Protein AF-A0A7S3NWN7-F1 (afdb_monomer_lite)

Organism: Euplotes crassus (NCBI:txid5936)

Secondary structure (DSSP, 8-state):
--------------S--HHHHHHHHHHHHHHHHHHHHHHHHHHHHTT---HHHHHHHHHHHHHHHHHHHHHHHHHHHHHTT-EEEETTEEEETTEEEEETTSHHHHHHIIIIIHHHIIIIIIIHHHHHHHHHHHTGGGTTSHHHHHHHHHHHTTB-GGGTTHHHHHHHHHHHHHHHHHHGGGT-HHHHHHHHHHHHHHHHHHHHHH--BSSHHHHHHHHHHHHHHHHHHHHHHHHHHT-

Foldseek 3Di:
DDDDPPPPPPDVPPDDDPLLVVLVCLLCVLVVLLVVLVVVLVVVCVVDVPVLLSVLQSLQVSLVVLLVSLLVNLLSLLQLLQWDDDPNFTARPVDRVHGDCDDVSVVCNPPRSVVSCCCRLPVSLVVLVVVCVVCLVVCVPPSNCSNCVVQAVQWDSVQSSVSSVVSNLSSVLSNLCRPCVHVHPLVSLVVNLVSLVVVLVVLVVCVTGPDPVVSVVVNVVSVVVNVVSVVVSVVVVVD

Radius of gyration: 22.6 Å; chains: 1; bounding box: 66×42×73 Å

Sequence (239 aa):
KSSVDMDANSAPDNDMRVEQLNVLVYWFLPWTIAFMVFIPWFIILRKKNQRKKLNARFITTYIFILFLVFPNITQKMVDQFNCQIYDGERRLKVDLQSPCWEGYHWVFSVYIALPGILIYGIGIPAGVLYLMRRDRDRLDTLNVKEKFGFLFNGFKKKYYYWEIAIMYRKALMIFIAVFLNQIGLIVQALVILIVLVVFIQVNNIRRPFADRALNEIENLSLMTSTVTIYCGIFFLSAK

pLDDT: mean 87.92, std 13.4, range [36.22, 97.94]

Structure (mmCIF, N/CA/C/O backbone):
data_AF-A0A7S3NWN7-F1
#
_entry.id   AF-A0A7S3NWN7-F1
#
loop_
_atom_site.group_PDB
_atom_site.id
_atom_site.type_symbol
_atom_site.label_atom_id
_atom_site.label_alt_id
_atom_site.label_comp_id
_atom_site.label_asym_id
_atom_site.label_entity_id
_atom_site.label_seq_id
_atom_site.pdbx_PDB_ins_code
_atom_site.Cartn_x
_atom_site.Cartn_y
_atom_site.Cartn_z
_atom_site.occupancy
_atom_site.B_iso_or_equiv
_atom_site.auth_seq_id
_atom_site.auth_comp_id
_atom_site.auth_asym_id
_atom_site.auth_atom_id
_atom_site.pdbx_PDB_model_num
ATOM 1 N N . LYS A 1 1 ? 42.135 -15.526 -40.900 1.00 39.91 1 LYS A N 1
ATOM 2 C CA . LYS A 1 1 ? 42.434 -15.293 -39.465 1.00 39.91 1 LYS A CA 1
ATOM 3 C C . LYS A 1 1 ? 41.319 -14.378 -38.961 1.00 39.91 1 LYS A C 1
ATOM 5 O O . LYS A 1 1 ? 41.406 -13.197 -39.237 1.00 39.91 1 LYS A O 1
ATOM 10 N N . SER A 1 2 ? 40.131 -14.876 -38.586 1.00 37.78 2 SER A N 1
ATOM 11 C CA . SER A 1 2 ? 39.827 -15.679 -37.374 1.00 37.78 2 SER A CA 1
ATOM 12 C C . SER A 1 2 ? 40.444 -14.994 -36.153 1.00 37.78 2 SER A C 1
ATOM 14 O O . SER A 1 2 ? 41.666 -14.901 -36.140 1.00 37.78 2 SER A O 1
ATOM 16 N N . SER A 1 3 ? 39.710 -14.452 -35.183 1.00 36.66 3 SER A N 1
ATOM 17 C CA . SER A 1 3 ? 38.499 -14.979 -34.543 1.00 36.66 3 SER A CA 1
ATOM 18 C C . SER A 1 3 ? 37.532 -13.868 -34.105 1.00 36.66 3 SER A C 1
ATOM 20 O O . SER A 1 3 ? 37.925 -12.821 -33.599 1.00 36.66 3 SER A O 1
ATOM 22 N N . VAL A 1 4 ? 36.249 -14.135 -34.341 1.00 44.25 4 VAL A N 1
ATOM 23 C CA . VAL A 1 4 ? 35.102 -13.550 -33.651 1.00 44.25 4 VAL A CA 1
ATOM 24 C C . VAL A 1 4 ? 34.951 -14.381 -32.382 1.00 44.25 4 VAL A C 1
ATOM 26 O O . VAL A 1 4 ? 34.523 -15.529 -32.477 1.00 44.25 4 VAL A O 1
ATOM 29 N N . ASP A 1 5 ? 35.323 -13.842 -31.226 1.00 38.22 5 ASP A N 1
ATOM 30 C CA . ASP A 1 5 ? 35.035 -14.494 -29.947 1.00 38.22 5 ASP A CA 1
ATOM 31 C C . ASP A 1 5 ? 33.623 -14.076 -29.517 1.00 38.22 5 ASP A C 1
ATOM 33 O O . ASP A 1 5 ? 33.391 -13.127 -28.769 1.00 38.22 5 ASP A O 1
ATOM 37 N N . MET A 1 6 ? 32.657 -14.776 -30.116 1.00 42.56 6 MET A N 1
ATOM 38 C CA . MET A 1 6 ? 31.310 -14.964 -29.592 1.00 42.56 6 MET A CA 1
ATOM 39 C C . MET A 1 6 ? 31.402 -15.886 -28.372 1.00 42.56 6 MET A C 1
ATOM 41 O O . MET A 1 6 ? 31.061 -17.061 -28.457 1.00 42.56 6 MET A O 1
ATOM 45 N N . ASP A 1 7 ? 31.805 -15.354 -27.223 1.00 36.22 7 ASP A N 1
ATOM 46 C CA . ASP A 1 7 ? 31.534 -16.016 -25.945 1.00 36.22 7 ASP A CA 1
ATOM 47 C C . ASP A 1 7 ? 30.149 -15.588 -25.454 1.00 36.22 7 ASP A C 1
ATOM 49 O O . ASP A 1 7 ? 29.965 -14.910 -24.444 1.00 36.22 7 ASP A O 1
ATOM 53 N N . ALA A 1 8 ? 29.140 -16.029 -26.208 1.00 40.88 8 ALA A N 1
ATOM 54 C CA . ALA A 1 8 ? 27.799 -16.237 -25.695 1.00 40.88 8 ALA A CA 1
ATOM 55 C C . ALA A 1 8 ? 27.834 -17.463 -24.768 1.00 40.88 8 ALA A C 1
ATOM 57 O O . ALA A 1 8 ? 27.345 -18.539 -25.103 1.00 40.88 8 ALA A O 1
ATOM 58 N N . ASN A 1 9 ? 28.424 -17.302 -23.583 1.00 36.53 9 ASN A N 1
ATOM 59 C CA . ASN A 1 9 ? 28.220 -18.227 -22.474 1.00 36.53 9 ASN A CA 1
ATOM 60 C C . ASN A 1 9 ? 26.826 -17.981 -21.888 1.00 36.53 9 ASN A C 1
ATOM 62 O O . ASN A 1 9 ? 26.662 -17.457 -20.789 1.00 36.53 9 ASN A O 1
ATOM 66 N N . SER A 1 10 ? 25.800 -18.389 -22.632 1.00 43.00 10 SER A N 1
ATOM 67 C CA . SER A 1 10 ? 24.482 -18.676 -22.079 1.00 43.00 10 SER A CA 1
ATOM 68 C C . SER A 1 10 ? 24.550 -20.021 -21.351 1.00 43.00 10 SER A C 1
ATOM 70 O O . SER A 1 10 ? 23.979 -21.022 -21.789 1.00 43.00 10 SER A O 1
ATOM 72 N N . ALA A 1 11 ? 25.293 -20.070 -20.245 1.00 41.25 11 ALA A N 1
ATOM 73 C CA . ALA A 1 11 ? 25.008 -21.070 -19.231 1.00 41.25 11 ALA A CA 1
ATOM 74 C C . ALA A 1 11 ? 23.577 -20.794 -18.734 1.00 41.25 11 ALA A C 1
ATOM 76 O O . ALA A 1 11 ? 23.232 -19.624 -18.535 1.00 41.25 11 ALA A O 1
ATOM 77 N N . PRO A 1 12 ? 22.717 -21.809 -18.541 1.00 46.59 12 PRO A N 1
ATOM 78 C CA . PRO A 1 12 ? 21.516 -21.593 -17.760 1.00 46.59 12 PRO A CA 1
ATOM 79 C C . PRO A 1 12 ? 22.014 -21.269 -16.354 1.00 46.59 12 PRO A C 1
ATOM 81 O O . PRO A 1 12 ? 22.495 -22.157 -15.653 1.00 46.59 12 PRO A O 1
ATOM 84 N N . ASP A 1 13 ? 22.005 -19.986 -15.996 1.00 55.81 13 ASP A N 1
ATOM 85 C CA . ASP A 1 13 ? 22.415 -19.521 -14.678 1.00 55.81 13 ASP A CA 1
ATOM 86 C C . ASP A 1 13 ? 21.385 -20.077 -13.690 1.00 55.81 13 ASP A C 1
ATOM 88 O O . ASP A 1 13 ? 20.281 -19.552 -13.525 1.00 55.81 13 ASP A O 1
ATOM 92 N N . ASN A 1 14 ? 21.696 -21.268 -13.179 1.00 55.09 14 ASN A N 1
ATOM 93 C CA . ASN A 1 14 ? 20.806 -22.104 -12.385 1.00 55.09 14 ASN A CA 1
ATOM 94 C C . ASN A 1 14 ? 20.803 -21.676 -10.911 1.00 55.09 14 ASN A C 1
ATOM 96 O O . ASN A 1 14 ? 20.173 -22.327 -10.077 1.00 55.09 14 ASN A O 1
ATOM 100 N N . ASP A 1 15 ? 21.505 -20.585 -10.605 1.00 65.31 15 ASP A N 1
ATOM 101 C CA . ASP A 1 15 ? 21.594 -20.015 -9.279 1.00 65.31 15 ASP A CA 1
ATOM 102 C C . ASP A 1 15 ? 20.415 -19.082 -9.009 1.00 65.31 15 ASP A C 1
ATOM 104 O O . ASP A 1 15 ? 20.085 -18.162 -9.765 1.00 65.31 15 ASP A O 1
ATOM 108 N N . MET A 1 16 ? 19.769 -19.336 -7.872 1.00 71.75 16 MET A N 1
ATOM 109 C CA . MET A 1 16 ? 18.703 -18.492 -7.360 1.00 71.75 16 MET A CA 1
ATOM 110 C C . MET A 1 16 ? 19.271 -17.104 -7.052 1.00 71.75 16 MET A C 1
ATOM 112 O O . MET A 1 16 ? 20.109 -16.938 -6.163 1.00 71.75 16 MET A O 1
ATOM 116 N N . ARG A 1 17 ? 18.794 -16.092 -7.781 1.00 81.12 17 ARG A N 1
ATOM 117 C CA . ARG A 1 17 ? 19.280 -14.714 -7.644 1.00 81.12 17 ARG A CA 1
ATOM 118 C C . ARG A 1 17 ? 18.796 -14.083 -6.340 1.00 81.12 17 ARG A C 1
ATOM 120 O O . ARG A 1 17 ? 17.756 -14.449 -5.788 1.00 81.12 17 ARG A O 1
ATOM 127 N N . VAL A 1 18 ? 19.517 -13.059 -5.881 1.00 86.56 18 VAL A N 1
ATOM 128 C CA . VAL A 1 18 ? 19.191 -12.311 -4.652 1.00 86.56 18 VAL A CA 1
ATOM 129 C C . VAL A 1 18 ? 17.755 -11.780 -4.674 1.00 86.56 18 VAL A C 1
ATOM 131 O O . VAL A 1 18 ? 17.068 -11.822 -3.655 1.00 86.56 18 VAL A O 1
ATOM 134 N N . GLU A 1 19 ? 17.258 -11.339 -5.832 1.00 87.75 19 GLU A N 1
ATOM 135 C CA . GLU A 1 19 ? 15.895 -10.814 -5.924 1.00 87.75 19 GLU A CA 1
ATOM 136 C C . GLU A 1 19 ? 14.823 -11.900 -5.745 1.00 87.75 19 GLU A C 1
ATOM 138 O O . GLU A 1 19 ? 13.816 -11.678 -5.074 1.00 87.75 19 GLU A O 1
ATOM 143 N N . GLN A 1 20 ? 15.065 -13.112 -6.240 1.00 88.06 20 GLN A N 1
ATOM 144 C CA . GLN A 1 20 ? 14.174 -14.256 -6.023 1.00 88.06 20 GLN A CA 1
ATOM 145 C C . GLN A 1 20 ? 14.141 -14.659 -4.543 1.00 88.06 20 GLN A C 1
ATOM 147 O O . GLN A 1 20 ? 13.069 -14.910 -3.984 1.00 88.06 20 GLN A O 1
ATOM 152 N N . LEU A 1 21 ? 15.301 -14.639 -3.878 1.00 90.19 21 LEU A N 1
ATOM 153 C CA . LEU A 1 21 ? 15.391 -14.850 -2.434 1.00 90.19 21 LEU A CA 1
ATOM 154 C C . LEU A 1 21 ? 14.610 -13.776 -1.663 1.00 90.19 21 LEU A C 1
ATOM 156 O O . LEU A 1 21 ? 13.859 -14.111 -0.747 1.00 90.19 21 LEU A O 1
ATOM 160 N N . ASN A 1 22 ? 14.729 -12.503 -2.053 1.00 91.88 22 ASN A N 1
ATOM 161 C CA . ASN A 1 22 ? 13.970 -11.414 -1.440 1.00 91.88 22 ASN A CA 1
ATOM 162 C C . ASN A 1 22 ? 12.463 -11.674 -1.532 1.00 91.88 22 ASN A C 1
ATOM 164 O O . ASN A 1 22 ? 11.772 -11.584 -0.520 1.00 91.88 22 ASN A O 1
ATOM 168 N N . VAL A 1 23 ? 11.943 -12.050 -2.705 1.00 92.88 23 VAL A N 1
ATOM 169 C CA . VAL A 1 23 ? 10.512 -12.359 -2.876 1.00 92.88 23 VAL A CA 1
ATOM 170 C C . VAL A 1 23 ? 10.059 -13.438 -1.890 1.00 92.88 23 VAL A C 1
ATOM 172 O O . VAL A 1 23 ? 9.050 -13.252 -1.210 1.00 92.88 23 VAL A O 1
ATOM 175 N N . LEU A 1 24 ? 10.826 -14.522 -1.734 1.00 94.25 24 LEU A N 1
ATOM 176 C CA . LEU A 1 24 ? 10.517 -15.569 -0.754 1.00 94.25 24 LEU A CA 1
ATOM 177 C C . LEU A 1 24 ? 10.542 -15.034 0.681 1.00 94.25 24 LEU A C 1
ATOM 179 O O . LEU A 1 24 ? 9.613 -15.289 1.448 1.00 94.25 24 LEU A O 1
ATOM 183 N N . VAL A 1 25 ? 11.558 -14.247 1.043 1.00 94.31 25 VAL A N 1
ATOM 184 C CA . VAL A 1 25 ? 11.665 -13.633 2.375 1.00 94.31 25 VAL A CA 1
ATOM 185 C C . VAL A 1 25 ? 10.436 -12.775 2.679 1.00 94.31 25 VAL A C 1
ATOM 187 O O . VAL A 1 25 ? 9.834 -12.940 3.739 1.00 94.31 25 VAL A O 1
ATOM 190 N N . TYR A 1 26 ? 10.012 -11.909 1.754 1.00 94.81 26 TYR A N 1
ATOM 191 C CA . TYR A 1 26 ? 8.816 -11.075 1.925 1.00 94.81 26 TYR A CA 1
ATOM 192 C C . TYR A 1 26 ? 7.521 -11.894 1.970 1.00 94.81 26 TYR A C 1
ATOM 194 O O . TYR A 1 26 ? 6.597 -11.525 2.694 1.00 94.81 26 TYR A O 1
ATOM 202 N N . TRP A 1 27 ? 7.452 -13.015 1.251 1.00 94.50 27 TRP A N 1
ATOM 203 C CA . TRP A 1 27 ? 6.307 -13.924 1.289 1.00 94.50 27 TRP A CA 1
ATOM 204 C C . TRP A 1 27 ? 6.168 -14.604 2.660 1.00 94.50 27 TRP A C 1
ATOM 206 O O . TRP A 1 27 ? 5.083 -14.657 3.238 1.00 94.50 27 TRP A O 1
ATOM 216 N N . PHE A 1 28 ? 7.279 -15.056 3.247 1.00 94.62 28 PHE A N 1
ATOM 217 C CA . PHE A 1 28 ? 7.276 -15.663 4.581 1.00 94.62 28 PHE A CA 1
ATOM 218 C C . PHE A 1 28 ? 7.281 -14.643 5.729 1.00 94.62 28 PHE A C 1
ATOM 220 O O . PHE A 1 28 ? 7.000 -15.012 6.870 1.00 94.62 28 PHE A O 1
ATOM 227 N N . LEU A 1 29 ? 7.533 -13.362 5.454 1.00 93.56 29 LEU A N 1
ATOM 228 C CA . LEU A 1 29 ? 7.654 -12.308 6.463 1.00 93.56 29 LEU A CA 1
ATOM 229 C C . LEU A 1 29 ? 6.447 -12.216 7.425 1.00 93.56 29 LEU A C 1
ATOM 231 O O . LEU A 1 29 ? 6.656 -12.133 8.635 1.00 93.56 29 LEU A O 1
ATOM 235 N N . PRO A 1 30 ? 5.179 -12.305 6.983 1.00 91.81 30 PRO A N 1
ATOM 236 C CA . PRO A 1 30 ? 4.037 -12.328 7.902 1.00 91.81 30 PRO A CA 1
ATOM 237 C C . PRO A 1 30 ? 4.033 -13.523 8.856 1.00 91.81 30 PRO A C 1
ATOM 239 O O . PRO A 1 30 ? 3.538 -13.408 9.978 1.00 91.81 30 PRO A O 1
ATOM 242 N N . TRP A 1 31 ? 4.573 -14.663 8.428 1.00 91.31 31 TRP A N 1
ATOM 243 C CA . TRP A 1 31 ? 4.658 -15.881 9.230 1.00 91.31 31 TRP A CA 1
ATOM 244 C C . TRP A 1 31 ? 5.796 -15.799 10.243 1.00 91.31 31 TRP A C 1
ATOM 246 O O . TRP A 1 31 ? 5.606 -16.149 11.409 1.00 91.31 31 TRP A O 1
ATOM 256 N N . THR A 1 32 ? 6.952 -15.270 9.837 1.00 91.19 32 THR A N 1
ATOM 257 C CA . THR A 1 32 ? 8.073 -15.039 10.757 1.00 91.19 32 THR A CA 1
ATOM 258 C C . THR A 1 32 ? 7.697 -14.008 11.820 1.00 91.19 32 THR A C 1
ATOM 260 O O . THR A 1 32 ? 7.933 -14.239 13.004 1.00 91.19 32 THR A O 1
ATOM 263 N N . ILE A 1 33 ? 7.001 -12.933 11.437 1.00 89.62 33 ILE A N 1
ATOM 264 C CA . ILE A 1 33 ? 6.436 -11.948 12.369 1.00 89.62 33 ILE A CA 1
ATOM 265 C C . ILE A 1 33 ? 5.420 -12.601 13.312 1.00 89.62 33 ILE A C 1
ATOM 267 O O . ILE A 1 33 ? 5.478 -12.368 14.520 1.00 89.62 33 ILE A O 1
ATOM 271 N N . ALA A 1 34 ? 4.509 -13.438 12.799 1.00 87.56 34 ALA A N 1
ATOM 272 C CA . ALA A 1 34 ? 3.542 -14.150 13.638 1.00 87.56 34 ALA A CA 1
ATOM 273 C C . ALA A 1 34 ? 4.250 -14.982 14.715 1.00 87.56 34 ALA A C 1
ATOM 275 O O . ALA A 1 34 ? 3.876 -14.924 15.886 1.00 87.56 34 ALA A O 1
ATOM 276 N N . PHE A 1 35 ? 5.301 -15.708 14.327 1.00 88.56 35 PHE A N 1
ATOM 277 C CA . PHE A 1 35 ? 6.094 -16.533 15.231 1.00 88.56 35 PHE A CA 1
ATOM 278 C C . PHE A 1 35 ? 6.839 -15.694 16.278 1.00 88.56 35 PHE A C 1
ATOM 280 O O . PHE A 1 35 ? 6.741 -15.978 17.474 1.00 88.56 35 PHE A O 1
ATOM 287 N N . MET A 1 36 ? 7.506 -14.613 15.858 1.00 87.69 36 MET A N 1
ATOM 288 C CA . MET A 1 36 ? 8.211 -13.701 16.766 1.00 87.69 36 MET A CA 1
ATOM 289 C C . MET A 1 36 ? 7.274 -13.047 17.783 1.00 87.69 36 MET A C 1
ATOM 291 O O . MET A 1 36 ? 7.640 -12.912 18.946 1.00 87.69 36 MET A O 1
ATOM 295 N N . VAL A 1 37 ? 6.056 -12.671 17.381 1.00 86.38 37 VAL A N 1
ATOM 296 C CA . VAL A 1 37 ? 5.049 -12.109 18.293 1.00 86.38 37 VAL A CA 1
ATOM 297 C C . VAL A 1 37 ? 4.470 -13.198 19.198 1.00 86.38 37 VAL A C 1
ATOM 299 O O . VAL A 1 37 ? 4.200 -12.944 20.370 1.00 86.38 37 VAL A O 1
ATOM 302 N N . PHE A 1 38 ? 4.298 -14.424 18.700 1.00 84.12 38 PHE A N 1
ATOM 303 C CA . PHE A 1 38 ? 3.714 -15.520 19.471 1.00 84.12 38 PHE A CA 1
ATOM 304 C C . PHE A 1 38 ? 4.599 -15.933 20.651 1.00 84.12 38 PHE A C 1
ATOM 306 O O . PHE A 1 38 ? 4.068 -16.197 21.727 1.00 84.12 38 PHE A O 1
ATOM 313 N N . ILE A 1 39 ? 5.929 -15.932 20.494 1.00 84.69 39 ILE A N 1
ATOM 314 C CA . ILE A 1 39 ? 6.876 -16.376 21.531 1.00 84.69 39 ILE A CA 1
ATOM 315 C C . ILE A 1 39 ? 6.736 -15.588 22.855 1.00 84.69 39 ILE A C 1
ATOM 317 O O . ILE A 1 39 ? 6.490 -16.225 23.885 1.00 84.69 39 ILE A O 1
ATOM 321 N N . PRO A 1 40 ? 6.819 -14.240 22.895 1.00 83.19 40 PRO A N 1
ATOM 322 C CA . PRO A 1 40 ? 6.624 -13.471 24.125 1.00 83.19 40 PRO A CA 1
ATOM 323 C C . PRO A 1 40 ? 5.257 -13.712 24.761 1.00 83.19 40 PRO A C 1
ATOM 325 O O . PRO A 1 40 ? 5.159 -13.904 25.975 1.00 83.19 40 PRO A O 1
ATOM 328 N N . TRP A 1 41 ? 4.194 -13.754 23.950 1.00 80.12 41 TRP A N 1
ATOM 329 C CA . TRP A 1 41 ? 2.850 -14.020 24.451 1.00 80.12 41 TRP A CA 1
ATOM 330 C C . TRP A 1 41 ? 2.738 -15.439 25.022 1.00 80.12 41 TRP A C 1
ATOM 332 O O . TRP A 1 41 ? 2.162 -15.600 26.092 1.00 80.12 41 TRP A O 1
ATOM 342 N N . PHE A 1 42 ? 3.349 -16.446 24.396 1.00 78.25 42 PHE A N 1
ATOM 343 C CA . PHE A 1 42 ? 3.400 -17.830 24.875 1.00 78.25 42 PHE A CA 1
ATOM 344 C C . PHE A 1 42 ? 4.171 -17.974 26.199 1.00 78.25 42 PHE A C 1
ATOM 346 O O . PHE A 1 42 ? 3.731 -18.682 27.108 1.00 78.25 42 PHE A O 1
ATOM 353 N N . ILE A 1 43 ? 5.282 -17.251 26.360 1.00 81.56 43 ILE A N 1
ATOM 354 C CA . ILE A 1 43 ? 6.062 -17.229 27.607 1.00 81.56 43 ILE A CA 1
ATOM 355 C C . ILE A 1 43 ? 5.261 -16.565 28.736 1.00 81.56 43 ILE A C 1
ATOM 357 O O . ILE A 1 43 ? 5.163 -17.111 29.837 1.00 81.56 43 ILE A O 1
ATOM 361 N N . ILE A 1 44 ? 4.620 -15.422 28.463 1.00 74.75 44 ILE A N 1
ATOM 362 C CA . ILE A 1 44 ? 3.741 -14.734 29.423 1.00 74.75 44 ILE A CA 1
ATOM 363 C C . ILE A 1 44 ? 2.522 -15.613 29.776 1.00 74.75 44 ILE A C 1
ATOM 365 O O . ILE A 1 44 ? 2.093 -15.648 30.933 1.00 74.75 44 ILE A O 1
ATOM 369 N N . LEU A 1 45 ? 1.990 -16.365 28.805 1.00 63.59 45 LEU A N 1
ATOM 370 C CA . LEU A 1 45 ? 0.838 -17.261 28.960 1.00 63.59 45 LEU A CA 1
ATOM 371 C C . LEU A 1 45 ? 1.070 -18.418 29.915 1.00 63.59 45 LEU A C 1
ATOM 373 O O . LEU A 1 45 ? 0.139 -18.806 30.619 1.00 63.59 45 LEU A O 1
ATOM 377 N N . ARG A 1 46 ? 2.290 -18.965 29.959 1.00 65.88 46 ARG A N 1
ATOM 378 C CA . ARG A 1 46 ? 2.636 -20.014 30.927 1.00 65.88 46 ARG A CA 1
ATOM 379 C C . ARG A 1 46 ? 2.447 -19.538 32.372 1.00 65.88 46 ARG A C 1
ATOM 381 O O . ARG A 1 46 ? 2.255 -20.361 33.258 1.00 65.88 46 ARG A O 1
ATOM 388 N N . LYS A 1 47 ? 2.474 -18.219 32.605 1.00 65.88 47 LYS A N 1
ATOM 389 C CA . LYS A 1 47 ? 2.488 -17.599 33.937 1.00 65.88 47 LYS A CA 1
ATOM 390 C C . LYS A 1 47 ? 1.126 -17.075 34.415 1.00 65.88 47 LYS A C 1
ATOM 392 O O . LYS A 1 47 ? 0.945 -16.886 35.613 1.00 65.88 47 LYS A O 1
ATOM 397 N N . LYS A 1 48 ? 0.161 -16.818 33.521 1.00 63.25 48 LYS A N 1
ATOM 398 C CA . LYS A 1 48 ? -1.177 -16.292 33.868 1.00 63.25 48 LYS A CA 1
ATOM 399 C C . LYS A 1 48 ? -2.257 -16.988 33.037 1.00 63.25 48 LYS A C 1
ATOM 401 O O . LYS A 1 48 ? -2.349 -16.773 31.833 1.00 63.25 48 LYS A O 1
ATOM 406 N N . ASN A 1 49 ? -3.119 -17.765 33.697 1.00 68.31 49 ASN A N 1
ATOM 407 C CA . ASN A 1 49 ? -4.227 -18.546 33.125 1.00 68.31 49 ASN A CA 1
ATOM 408 C C . ASN A 1 49 ? -5.384 -17.670 32.555 1.00 68.31 49 ASN A C 1
ATOM 410 O O . ASN A 1 49 ? -6.530 -17.772 32.979 1.00 68.31 49 ASN A O 1
ATOM 414 N N . GLN A 1 50 ? -5.091 -16.743 31.633 1.00 68.25 50 GLN A N 1
ATOM 415 C CA . GLN A 1 50 ? -6.010 -15.725 31.086 1.00 68.25 50 GLN A CA 1
ATOM 416 C C . GLN A 1 50 ? -6.060 -15.770 29.542 1.00 68.25 50 GLN A C 1
ATOM 418 O O . GLN A 1 50 ? -5.858 -14.767 28.854 1.00 68.25 50 GLN A O 1
ATOM 423 N N . ARG A 1 51 ? -6.346 -16.954 28.980 1.00 68.94 51 ARG A N 1
ATOM 424 C CA . ARG A 1 51 ? -6.301 -17.251 27.528 1.00 68.94 51 ARG A CA 1
ATOM 425 C C . ARG A 1 51 ? -7.099 -16.286 26.636 1.00 68.94 51 ARG A C 1
ATOM 427 O O . ARG A 1 51 ? -6.615 -15.904 25.577 1.00 68.94 51 ARG A O 1
ATOM 434 N N . LYS A 1 52 ? -8.304 -15.864 27.047 1.00 69.44 52 LYS A N 1
ATOM 435 C CA . LYS A 1 52 ? -9.186 -15.018 26.209 1.00 69.44 52 LYS A CA 1
ATOM 436 C C . LYS A 1 52 ? -8.629 -13.605 25.984 1.00 69.44 52 LYS A C 1
ATOM 438 O O . LYS A 1 52 ? -8.545 -13.173 24.838 1.00 69.44 52 LYS A O 1
ATOM 443 N N . LYS A 1 53 ? -8.201 -12.923 27.055 1.00 71.50 53 LYS A N 1
ATOM 444 C CA . LYS A 1 53 ? -7.591 -11.579 26.976 1.00 71.50 53 LYS A CA 1
ATOM 445 C C . LYS A 1 53 ? -6.288 -11.594 26.184 1.00 71.50 53 LYS A C 1
ATOM 447 O O . LYS A 1 53 ? -5.962 -10.632 25.500 1.00 71.50 53 LYS A O 1
ATOM 452 N N . LEU A 1 54 ? -5.545 -12.692 26.265 1.00 72.62 54 LEU A N 1
ATOM 453 C CA . LEU A 1 54 ? -4.303 -12.824 25.527 1.00 72.62 54 LEU A CA 1
ATOM 454 C C . LEU A 1 54 ? -4.518 -13.026 24.028 1.00 72.62 54 LEU A C 1
ATOM 456 O O . LEU A 1 54 ? -3.865 -12.349 23.242 1.00 72.62 54 LEU A O 1
ATOM 460 N N . ASN A 1 55 ? -5.448 -13.900 23.631 1.00 77.81 55 ASN A N 1
ATOM 461 C CA . ASN A 1 55 ? -5.740 -14.101 22.213 1.00 77.81 55 ASN A CA 1
ATOM 462 C C . ASN A 1 55 ? -6.120 -12.778 21.541 1.00 77.81 55 ASN A C 1
ATOM 464 O O . ASN A 1 55 ? -5.665 -12.510 20.438 1.00 77.81 55 ASN A O 1
ATOM 468 N N . ALA A 1 56 ? -6.895 -11.924 22.2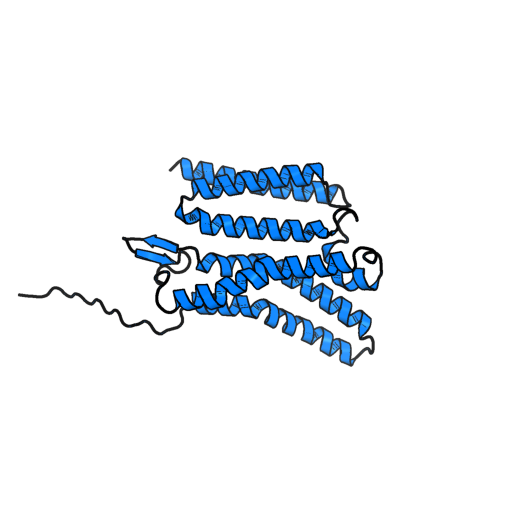15 1.00 80.56 56 ALA A N 1
ATOM 469 C CA . ALA A 1 56 ? -7.250 -10.621 21.669 1.00 80.56 56 ALA A CA 1
ATOM 470 C C . ALA A 1 56 ? -6.037 -9.686 21.502 1.00 80.56 56 ALA A C 1
ATOM 472 O O . ALA A 1 56 ? -5.862 -9.102 20.436 1.00 80.56 56 ALA A O 1
ATOM 473 N N . ARG A 1 57 ? -5.147 -9.611 22.503 1.00 83.56 57 ARG A N 1
ATOM 474 C CA . ARG A 1 57 ? -3.925 -8.790 22.423 1.00 83.56 57 ARG A CA 1
ATOM 475 C C . ARG A 1 57 ? -2.946 -9.285 21.358 1.00 83.56 57 ARG A C 1
ATOM 477 O O . ARG A 1 57 ? -2.438 -8.470 20.597 1.00 83.56 57 ARG A O 1
ATOM 484 N N . PHE A 1 58 ? -2.729 -10.599 21.272 1.00 84.50 58 PHE A N 1
ATOM 485 C CA . PHE A 1 58 ? -1.919 -11.212 20.217 1.00 84.50 58 PHE A CA 1
ATOM 486 C C . PHE A 1 58 ? -2.475 -10.873 18.829 1.00 84.50 58 PHE A C 1
ATOM 488 O O . PHE A 1 58 ? -1.730 -10.397 17.978 1.00 84.50 58 PHE A O 1
ATOM 495 N N . ILE A 1 59 ? -3.788 -11.053 18.625 1.00 85.44 59 ILE A N 1
ATOM 496 C CA . ILE A 1 59 ? -4.462 -10.738 17.358 1.00 85.44 59 ILE A CA 1
ATOM 497 C C . ILE A 1 59 ? -4.276 -9.260 16.997 1.00 85.44 59 ILE A C 1
ATOM 499 O O . ILE A 1 59 ? -3.873 -8.966 15.877 1.00 85.44 59 ILE A O 1
ATOM 503 N N . THR A 1 60 ? -4.495 -8.337 17.937 1.00 88.06 60 THR A N 1
ATOM 504 C CA . THR A 1 60 ? -4.334 -6.896 17.685 1.00 88.06 60 THR A CA 1
ATOM 505 C C . THR A 1 60 ? -2.902 -6.527 17.314 1.00 88.06 60 THR A C 1
ATOM 507 O O . THR A 1 60 ? -2.695 -5.832 16.322 1.00 88.06 60 THR A O 1
ATOM 510 N N . THR A 1 61 ? -1.901 -7.002 18.066 1.00 88.44 61 THR A N 1
ATOM 511 C CA . THR A 1 61 ? -0.487 -6.736 17.754 1.00 88.44 61 THR A CA 1
ATOM 512 C C . THR A 1 61 ? -0.095 -7.327 16.402 1.00 88.44 61 THR A C 1
ATOM 514 O O . THR A 1 61 ? 0.591 -6.671 15.623 1.00 88.44 61 THR A O 1
ATOM 517 N N . TYR A 1 62 ? -0.554 -8.542 16.098 1.00 89.12 62 TYR A N 1
ATOM 518 C CA . TYR A 1 62 ? -0.272 -9.188 14.822 1.00 89.12 62 TYR A CA 1
ATOM 519 C C . TYR A 1 62 ? -0.881 -8.420 13.643 1.00 89.12 62 TYR A C 1
ATOM 521 O O . TYR A 1 62 ? -0.170 -8.104 12.692 1.00 89.12 62 TYR A O 1
ATOM 529 N N . ILE A 1 63 ? -2.164 -8.052 13.729 1.00 88.56 63 ILE A N 1
ATOM 530 C CA . ILE A 1 63 ? -2.851 -7.253 12.703 1.00 88.56 63 ILE A CA 1
ATOM 531 C C . ILE A 1 63 ? -2.162 -5.898 12.512 1.00 88.56 63 ILE A C 1
ATOM 533 O O . ILE A 1 63 ? -1.977 -5.470 11.377 1.00 88.56 63 ILE A O 1
ATOM 537 N N . PHE A 1 64 ? -1.749 -5.240 13.599 1.00 90.62 64 PHE A N 1
ATOM 538 C CA . PHE A 1 64 ? -1.029 -3.968 13.542 1.00 90.62 64 PHE A CA 1
ATOM 539 C C . PHE A 1 64 ? 0.279 -4.079 12.749 1.00 90.62 64 PHE A C 1
ATOM 541 O O . PHE A 1 64 ? 0.519 -3.298 11.830 1.00 90.62 64 PHE A O 1
ATOM 548 N N . ILE A 1 65 ? 1.119 -5.070 13.061 1.00 90.69 65 ILE A N 1
ATOM 549 C CA . ILE A 1 65 ? 2.397 -5.243 12.360 1.00 90.69 65 ILE A CA 1
ATOM 550 C C . ILE A 1 65 ? 2.159 -5.656 10.904 1.00 90.69 65 ILE A C 1
ATOM 552 O O . ILE A 1 65 ? 2.799 -5.122 10.001 1.00 90.69 65 ILE A O 1
ATOM 556 N N . LEU A 1 66 ? 1.204 -6.555 10.656 1.00 90.19 66 LEU A N 1
ATOM 557 C CA . LEU A 1 66 ? 0.814 -6.957 9.306 1.00 90.19 66 LEU A CA 1
ATOM 558 C C . LEU A 1 66 ? 0.393 -5.746 8.464 1.00 90.19 66 LEU A C 1
ATOM 560 O O . LEU A 1 66 ? 0.785 -5.636 7.307 1.00 90.19 66 LEU A O 1
ATOM 564 N N . PHE A 1 67 ? -0.345 -4.810 9.061 1.00 90.38 67 PHE A N 1
ATOM 565 C CA . PHE A 1 67 ? -0.747 -3.563 8.421 1.00 90.38 67 PHE A CA 1
ATOM 566 C C . PHE A 1 67 ? 0.445 -2.657 8.075 1.00 90.38 67 PHE A C 1
ATOM 568 O O . PHE A 1 67 ? 0.485 -2.076 6.991 1.00 90.38 67 PHE A O 1
ATOM 575 N N . LEU A 1 68 ? 1.438 -2.550 8.964 1.00 91.44 68 LEU A N 1
ATOM 576 C CA . LEU A 1 68 ? 2.654 -1.767 8.709 1.00 91.44 68 LEU A CA 1
ATOM 577 C C . LEU A 1 68 ? 3.513 -2.362 7.588 1.00 91.44 68 LEU A C 1
ATOM 579 O O . LEU A 1 68 ? 4.122 -1.631 6.808 1.00 91.44 68 LEU A O 1
ATOM 583 N N . VAL A 1 69 ? 3.562 -3.689 7.504 1.00 93.00 69 VAL A N 1
ATOM 584 C CA . VAL A 1 69 ? 4.409 -4.416 6.552 1.00 93.00 69 VAL A CA 1
ATOM 585 C C . VAL A 1 69 ? 3.710 -4.634 5.200 1.00 93.00 69 VAL A C 1
ATOM 587 O O . VAL A 1 69 ? 4.378 -4.731 4.171 1.00 93.00 69 VAL A O 1
ATOM 590 N N . PHE A 1 70 ? 2.375 -4.612 5.170 1.00 93.69 70 PHE A N 1
ATOM 591 C CA . PHE A 1 70 ? 1.533 -4.746 3.975 1.00 93.69 70 PHE A CA 1
ATOM 592 C C . PHE A 1 70 ? 1.999 -3.959 2.733 1.00 93.69 70 PHE A C 1
ATOM 594 O O . PHE A 1 70 ? 2.095 -4.585 1.672 1.00 93.69 70 PHE A O 1
ATOM 601 N N . PRO A 1 71 ? 2.288 -2.637 2.792 1.00 94.19 71 PRO A N 1
ATOM 602 C CA . PRO A 1 71 ? 2.674 -1.899 1.590 1.00 94.19 71 PRO A CA 1
ATOM 603 C C . PRO A 1 71 ? 4.008 -2.395 1.026 1.00 94.19 71 PRO A C 1
ATOM 605 O O . PRO A 1 71 ? 4.140 -2.503 -0.187 1.00 94.19 71 PRO A O 1
ATOM 608 N N . ASN A 1 72 ? 4.954 -2.777 1.890 1.00 95.25 72 ASN A N 1
ATOM 609 C CA . ASN A 1 72 ? 6.251 -3.305 1.468 1.00 95.25 72 ASN A CA 1
ATOM 610 C C . ASN A 1 72 ? 6.109 -4.672 0.789 1.00 95.25 72 ASN A C 1
ATOM 612 O O . ASN A 1 72 ? 6.698 -4.891 -0.264 1.00 95.25 72 ASN A O 1
ATOM 616 N N . ILE A 1 73 ? 5.298 -5.576 1.356 1.00 95.94 73 ILE A N 1
ATOM 617 C CA . ILE A 1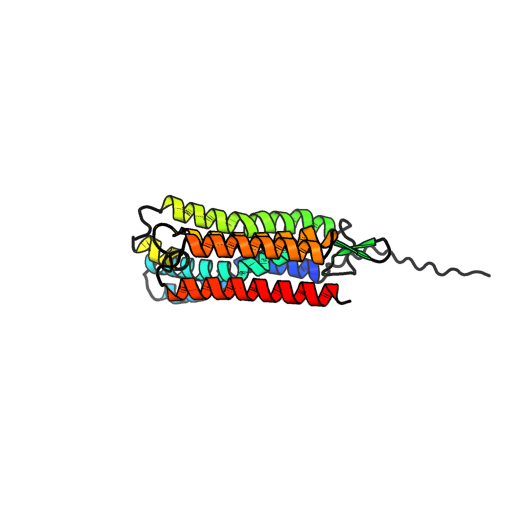 73 ? 5.033 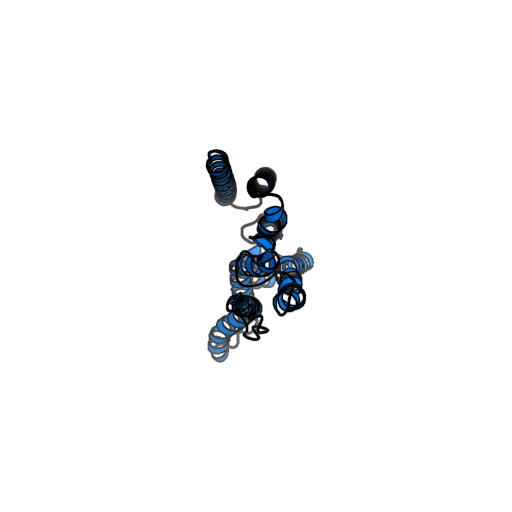-6.883 0.734 1.00 95.94 73 ILE A CA 1
ATOM 618 C C . ILE A 1 73 ? 4.345 -6.684 -0.613 1.00 95.94 73 ILE A C 1
ATOM 620 O O . ILE A 1 73 ? 4.792 -7.231 -1.613 1.00 95.94 73 ILE A O 1
ATOM 624 N N . THR A 1 74 ? 3.284 -5.875 -0.654 1.00 96.44 74 THR A N 1
ATOM 625 C CA . THR A 1 74 ? 2.534 -5.627 -1.891 1.00 96.44 74 THR A CA 1
ATOM 626 C C . THR A 1 74 ? 3.443 -5.036 -2.963 1.00 96.44 74 THR A C 1
ATOM 628 O O . THR A 1 74 ? 3.446 -5.529 -4.083 1.00 96.44 74 THR A O 1
ATOM 631 N N . GLN A 1 75 ? 4.266 -4.044 -2.616 1.00 96.00 75 GLN A N 1
ATOM 632 C CA . GLN A 1 75 ? 5.236 -3.461 -3.538 1.00 96.00 75 GLN A CA 1
ATOM 633 C C . GLN A 1 75 ? 6.212 -4.504 -4.071 1.00 96.00 75 GLN A C 1
ATOM 635 O O . GLN A 1 75 ? 6.347 -4.627 -5.281 1.00 96.00 75 GLN A O 1
ATOM 640 N N . LYS A 1 76 ? 6.806 -5.324 -3.200 1.00 95.69 76 LYS A N 1
ATOM 641 C CA . LYS A 1 76 ? 7.740 -6.371 -3.627 1.00 95.69 76 LYS A CA 1
ATOM 642 C C . LYS A 1 76 ? 7.116 -7.417 -4.541 1.00 95.69 76 LYS A C 1
ATOM 644 O O . LYS A 1 76 ? 7.764 -7.845 -5.488 1.00 95.69 76 LYS A O 1
ATOM 649 N N . MET A 1 77 ? 5.866 -7.804 -4.298 1.00 96.25 77 MET A N 1
ATOM 650 C CA . MET A 1 77 ? 5.175 -8.749 -5.177 1.00 96.25 77 MET A CA 1
ATOM 651 C C . MET A 1 77 ? 4.811 -8.112 -6.525 1.00 96.25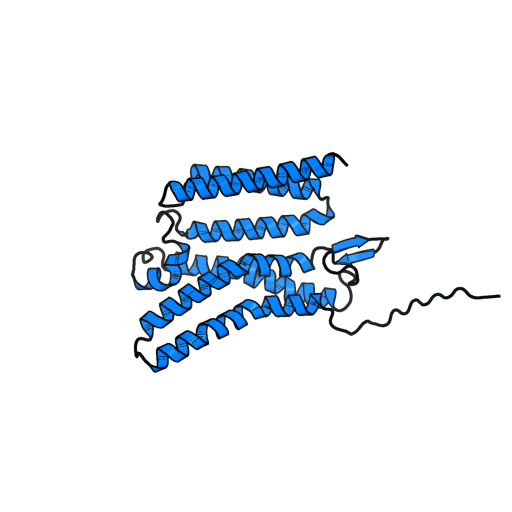 77 MET A C 1
ATOM 653 O O . MET A 1 77 ? 4.930 -8.759 -7.559 1.00 96.25 77 MET A O 1
ATOM 657 N N . VAL A 1 78 ? 4.386 -6.845 -6.543 1.00 96.06 78 VAL A N 1
ATOM 658 C CA . VAL A 1 78 ? 4.036 -6.150 -7.792 1.00 96.06 78 VAL A CA 1
ATOM 659 C C . VAL A 1 78 ? 5.290 -5.798 -8.606 1.00 96.06 78 VAL A C 1
ATOM 661 O O . VAL A 1 78 ? 5.259 -5.915 -9.826 1.00 96.06 78 VAL A O 1
ATOM 664 N N . ASP A 1 79 ? 6.411 -5.452 -7.968 1.00 94.81 79 ASP A N 1
ATOM 665 C CA . ASP A 1 79 ? 7.672 -5.098 -8.641 1.00 94.81 79 ASP A CA 1
ATOM 666 C C . ASP A 1 79 ? 8.230 -6.230 -9.522 1.00 94.81 79 ASP A C 1
ATOM 668 O O . ASP A 1 79 ? 8.896 -5.942 -10.514 1.00 94.81 79 ASP A O 1
ATOM 672 N N . GLN A 1 80 ? 7.878 -7.494 -9.253 1.00 94.75 80 GLN A N 1
ATOM 673 C CA . GLN A 1 80 ? 8.201 -8.653 -10.106 1.00 94.75 80 GLN A CA 1
ATOM 674 C C . GLN A 1 80 ? 7.542 -8.617 -11.497 1.00 94.75 80 GLN A C 1
ATOM 676 O O . GLN A 1 80 ? 7.814 -9.469 -12.341 1.00 94.75 80 GLN A O 1
ATOM 681 N N . PHE A 1 81 ? 6.662 -7.646 -11.744 1.00 94.38 81 PHE A N 1
ATOM 682 C CA . PHE A 1 81 ? 6.048 -7.384 -13.046 1.00 94.38 81 PHE A CA 1
ATOM 683 C C . PHE A 1 81 ? 6.587 -6.102 -13.700 1.00 94.38 81 PHE A C 1
ATOM 685 O O . PHE A 1 81 ? 6.171 -5.746 -14.805 1.00 94.38 81 PHE A O 1
ATOM 692 N N . ASN A 1 82 ? 7.523 -5.403 -13.049 1.00 93.81 82 ASN A N 1
ATOM 693 C CA . ASN A 1 82 ? 8.105 -4.155 -13.535 1.00 93.81 82 ASN A CA 1
ATOM 694 C C . ASN A 1 82 ? 9.229 -4.415 -14.547 1.00 93.81 82 ASN A C 1
ATOM 696 O O . ASN A 1 82 ? 10.410 -4.224 -14.264 1.00 93.81 82 ASN A O 1
ATOM 700 N N . CYS A 1 83 ? 8.854 -4.884 -15.733 1.00 92.62 83 CYS A N 1
ATOM 701 C CA . CYS A 1 83 ? 9.782 -5.139 -16.832 1.00 92.62 83 CYS A CA 1
ATOM 702 C C . CYS A 1 83 ? 9.979 -3.892 -17.696 1.00 92.62 83 CYS A C 1
ATOM 704 O O . CYS A 1 83 ? 8.994 -3.264 -18.092 1.00 92.62 83 CYS A O 1
ATOM 706 N N . GLN A 1 84 ? 11.229 -3.575 -18.039 1.00 91.81 84 GLN A N 1
ATOM 707 C CA . GLN A 1 84 ? 11.601 -2.486 -18.946 1.00 91.81 84 GLN A CA 1
ATOM 708 C C . GLN A 1 84 ? 12.494 -2.998 -20.082 1.00 91.81 84 GLN A C 1
ATOM 710 O O . GLN A 1 84 ? 13.135 -4.039 -19.955 1.00 91.81 84 GLN A O 1
ATOM 715 N N . ILE A 1 85 ? 12.494 -2.287 -21.212 1.00 91.00 85 ILE A N 1
ATOM 716 C CA . ILE A 1 85 ? 13.330 -2.628 -22.368 1.00 91.00 85 ILE A CA 1
ATOM 717 C C . ILE A 1 85 ? 14.669 -1.904 -22.230 1.00 91.00 85 ILE A C 1
ATOM 719 O O . ILE A 1 85 ? 14.693 -0.678 -22.141 1.00 91.00 85 ILE A O 1
ATOM 723 N N . TYR A 1 86 ? 15.758 -2.666 -22.256 1.00 89.56 86 TYR A N 1
ATOM 724 C CA . TYR A 1 86 ? 17.134 -2.179 -22.286 1.00 89.56 86 TYR A CA 1
ATOM 725 C C . TYR A 1 86 ? 17.870 -2.886 -23.420 1.00 89.56 86 TYR A C 1
ATOM 727 O O . TYR A 1 86 ? 17.809 -4.108 -23.511 1.00 89.56 86 TYR A O 1
ATOM 735 N N . ASP A 1 87 ? 18.508 -2.125 -24.310 1.00 88.25 87 ASP A N 1
ATOM 736 C CA . ASP A 1 87 ? 19.273 -2.647 -25.455 1.00 88.25 87 ASP A CA 1
ATOM 737 C C . ASP A 1 87 ? 18.523 -3.697 -26.304 1.00 88.25 87 ASP A C 1
ATOM 739 O O . ASP A 1 87 ? 19.106 -4.627 -26.849 1.00 88.25 87 ASP A O 1
ATOM 743 N N . GLY A 1 88 ? 17.198 -3.541 -26.428 1.00 88.50 88 GLY A N 1
ATOM 744 C CA . GLY A 1 88 ? 16.324 -4.446 -27.186 1.00 88.50 88 GLY A CA 1
ATOM 745 C C . GLY A 1 88 ? 15.784 -5.646 -26.397 1.00 88.50 88 GLY A C 1
ATOM 746 O O . GLY A 1 88 ? 14.879 -6.323 -26.883 1.00 88.50 88 GLY A O 1
ATOM 747 N N . GLU A 1 89 ? 16.241 -5.869 -25.164 1.00 91.12 89 GLU A N 1
ATOM 748 C CA . GLU A 1 89 ? 15.815 -6.975 -24.302 1.00 91.12 89 GLU A CA 1
ATOM 749 C C . GLU A 1 89 ? 14.917 -6.503 -23.154 1.00 91.12 89 GLU A C 1
ATOM 751 O O . GLU A 1 89 ? 15.117 -5.438 -22.567 1.00 91.12 89 GLU A O 1
ATOM 756 N N . ARG A 1 90 ? 13.913 -7.310 -22.789 1.00 91.50 90 ARG A N 1
ATOM 757 C CA . ARG A 1 90 ? 13.061 -7.029 -21.625 1.00 91.50 90 ARG A CA 1
ATOM 758 C C . ARG A 1 90 ? 13.711 -7.575 -20.368 1.00 91.50 90 ARG A C 1
ATOM 760 O O . ARG A 1 90 ? 13.815 -8.787 -20.209 1.00 91.50 90 ARG A O 1
ATOM 767 N N . ARG A 1 91 ? 14.069 -6.690 -19.445 1.00 91.88 91 ARG A N 1
ATOM 768 C CA . ARG A 1 91 ? 14.692 -7.059 -18.173 1.00 91.88 91 ARG A CA 1
ATOM 769 C C . ARG A 1 91 ? 13.929 -6.496 -16.986 1.00 91.88 91 ARG A C 1
ATOM 771 O O . ARG A 1 91 ? 13.194 -5.509 -17.104 1.00 91.88 91 ARG A O 1
ATOM 778 N N . LEU A 1 92 ? 14.071 -7.159 -15.846 1.00 92.00 92 LEU A N 1
ATOM 779 C CA . LEU A 1 92 ? 13.405 -6.764 -14.613 1.00 92.00 92 LEU A CA 1
ATOM 780 C C . LEU A 1 92 ? 14.040 -5.476 -14.071 1.00 92.00 92 LEU A C 1
ATOM 782 O O . LEU A 1 92 ? 15.247 -5.396 -13.878 1.00 92.00 92 LEU A O 1
ATOM 786 N N . LYS A 1 93 ? 13.238 -4.447 -13.781 1.00 91.12 93 LYS A N 1
ATOM 787 C CA . LYS A 1 93 ? 13.755 -3.133 -13.360 1.00 91.12 93 LYS A CA 1
ATOM 788 C C . LYS A 1 93 ? 14.546 -3.178 -12.050 1.00 91.12 93 LYS A C 1
ATOM 790 O O . LYS A 1 93 ? 15.473 -2.397 -11.862 1.00 91.12 93 LYS A O 1
ATOM 795 N N . VAL A 1 94 ? 14.153 -4.060 -11.133 1.00 90.56 94 VAL A N 1
ATOM 796 C CA . VAL A 1 94 ? 14.820 -4.231 -9.833 1.00 90.56 94 VAL A CA 1
ATOM 797 C C . VAL A 1 94 ? 16.058 -5.133 -9.909 1.00 90.56 94 VAL A C 1
ATOM 799 O O . VAL A 1 94 ? 16.875 -5.095 -8.996 1.00 90.56 94 VAL A O 1
ATOM 802 N N . ASP A 1 95 ? 16.219 -5.893 -10.998 1.00 90.81 95 ASP A N 1
ATOM 803 C CA . ASP A 1 95 ? 17.387 -6.731 -11.280 1.00 90.81 95 ASP A CA 1
ATOM 804 C C . ASP A 1 95 ? 17.623 -6.823 -12.799 1.00 90.81 95 ASP A C 1
ATOM 806 O O . ASP A 1 95 ? 17.076 -7.686 -13.490 1.00 90.81 95 ASP A O 1
ATOM 810 N N . LEU A 1 96 ? 18.470 -5.928 -13.319 1.00 89.50 96 LEU A N 1
ATOM 811 C CA . LEU A 1 96 ? 18.779 -5.816 -14.751 1.00 89.50 96 LEU A CA 1
ATOM 812 C C . LEU A 1 96 ? 19.534 -7.025 -15.324 1.00 89.50 96 LEU A C 1
ATOM 814 O O . LEU A 1 96 ? 19.790 -7.060 -16.528 1.00 89.50 96 LEU A O 1
ATOM 818 N N . GLN A 1 97 ? 19.934 -7.988 -14.495 1.00 88.12 97 GLN A N 1
ATOM 819 C CA . GLN A 1 97 ? 20.532 -9.238 -14.959 1.00 88.12 97 GLN A CA 1
ATOM 820 C C . GLN A 1 97 ? 19.474 -10.307 -15.247 1.00 88.12 97 GLN A C 1
ATOM 822 O O . GLN A 1 97 ? 19.768 -11.289 -15.923 1.00 88.12 97 GLN A O 1
ATOM 827 N N . SER A 1 98 ? 18.247 -10.135 -14.748 1.00 88.25 98 SER A N 1
ATOM 828 C CA . SER A 1 98 ? 17.171 -11.101 -14.934 1.00 88.25 98 SER A CA 1
ATOM 829 C C . SER A 1 98 ? 16.350 -10.769 -16.191 1.00 88.25 98 SER A C 1
ATOM 831 O O . SER A 1 98 ? 15.704 -9.712 -16.234 1.00 88.25 98 SER A O 1
ATOM 833 N N . PRO A 1 99 ? 16.341 -11.645 -17.218 1.00 90.75 99 PRO A N 1
ATOM 834 C CA . PRO A 1 99 ? 15.438 -11.496 -18.352 1.00 90.75 99 PRO A CA 1
ATOM 835 C C . PRO A 1 99 ? 13.994 -11.719 -17.895 1.00 90.75 99 PRO A C 1
ATOM 837 O O . PRO A 1 99 ? 13.680 -12.647 -17.144 1.00 90.75 99 PRO A O 1
ATOM 840 N N . CYS A 1 100 ? 13.097 -10.844 -18.338 1.00 92.06 100 CYS A N 1
ATOM 841 C CA . CYS A 1 100 ? 11.693 -10.941 -17.979 1.00 92.06 100 CYS A CA 1
ATOM 842 C C . CYS A 1 100 ? 11.004 -12.077 -18.729 1.00 92.06 100 CYS A C 1
ATOM 844 O O . CYS A 1 100 ? 11.157 -12.215 -19.937 1.00 92.06 100 CYS A O 1
ATOM 846 N N . TRP A 1 101 ? 10.142 -12.803 -18.012 1.00 91.38 101 TRP A N 1
ATOM 847 C CA . TRP A 1 101 ? 9.321 -13.902 -18.543 1.00 91.38 101 TRP A CA 1
ATOM 848 C C . TRP A 1 101 ? 10.101 -15.135 -19.017 1.00 91.38 101 TRP A C 1
ATOM 850 O O . TRP A 1 101 ? 9.520 -16.012 -19.650 1.00 91.38 101 TRP A O 1
ATOM 860 N N . GLU A 1 102 ? 11.372 -15.252 -18.639 1.00 88.50 102 GLU A N 1
ATOM 861 C CA . GLU A 1 102 ? 12.219 -16.400 -18.960 1.00 88.50 102 GLU A CA 1
ATOM 862 C C . GLU A 1 102 ? 12.700 -17.117 -17.691 1.00 88.50 102 GLU A C 1
ATOM 864 O O . GLU A 1 102 ? 12.806 -16.525 -16.612 1.00 88.50 102 GLU A O 1
ATOM 869 N N . GLY A 1 103 ? 12.971 -18.421 -17.812 1.00 87.44 103 GLY A N 1
ATOM 870 C CA . GLY A 1 103 ? 13.535 -19.252 -16.744 1.00 87.44 103 GLY A CA 1
ATOM 871 C C . GLY A 1 103 ? 12.819 -19.107 -15.394 1.00 87.44 103 GLY A C 1
ATOM 872 O O . GLY A 1 103 ? 11.594 -19.213 -15.293 1.00 87.44 103 GLY A O 1
ATOM 873 N N . TYR A 1 104 ? 13.596 -18.845 -14.340 1.00 84.81 104 TYR A N 1
ATOM 874 C CA . TYR A 1 104 ? 13.083 -18.669 -12.980 1.00 84.81 104 TYR A CA 1
ATOM 875 C C . TYR A 1 104 ? 12.192 -17.435 -12.811 1.00 84.81 104 TYR A C 1
ATOM 877 O O . TYR A 1 104 ? 11.281 -17.475 -11.986 1.00 84.81 104 TYR A O 1
ATOM 885 N N . HIS A 1 105 ? 12.397 -16.362 -13.583 1.00 90.38 105 HIS A N 1
ATOM 886 C CA . HIS A 1 105 ? 11.565 -15.162 -13.467 1.00 90.38 105 HIS A CA 1
ATOM 887 C C . HIS A 1 105 ? 10.102 -15.493 -13.770 1.00 90.38 105 HIS A C 1
ATOM 889 O O . HIS A 1 105 ? 9.217 -15.137 -12.999 1.00 90.38 105 HIS A O 1
ATOM 895 N N . TRP A 1 106 ? 9.834 -16.235 -14.849 1.00 91.00 106 TRP A N 1
ATOM 896 C CA . TRP A 1 106 ? 8.478 -16.688 -15.177 1.00 91.00 106 TRP A CA 1
ATOM 897 C C . TRP A 1 106 ? 7.824 -17.439 -14.008 1.00 91.00 106 TRP A C 1
ATOM 899 O O . TRP A 1 106 ? 6.698 -17.129 -13.609 1.00 91.00 106 TRP A O 1
ATOM 909 N N . VAL A 1 107 ? 8.550 -18.399 -13.429 1.00 91.56 107 VAL A N 1
ATOM 910 C CA . VAL A 1 107 ? 8.045 -19.236 -12.335 1.00 91.56 107 VAL A CA 1
ATOM 911 C C . VAL A 1 107 ? 7.755 -18.394 -11.091 1.00 91.56 107 VAL A C 1
ATOM 913 O O . VAL A 1 107 ? 6.671 -18.498 -10.520 1.00 91.56 107 VAL A O 1
ATOM 916 N N . PHE A 1 108 ? 8.682 -17.524 -10.689 1.00 91.56 108 PHE A N 1
ATOM 917 C CA . PHE A 1 108 ? 8.517 -16.684 -9.504 1.00 91.56 108 PHE A CA 1
ATOM 918 C C . PHE A 1 108 ? 7.405 -15.648 -9.682 1.00 91.56 108 PHE A C 1
ATOM 920 O O . PHE A 1 108 ? 6.571 -15.503 -8.785 1.00 91.56 108 PHE A O 1
ATOM 927 N N . SER A 1 109 ? 7.319 -14.978 -10.833 1.00 93.75 109 SER A N 1
ATOM 928 C CA . SER A 1 109 ? 6.257 -14.003 -11.092 1.00 93.75 109 SER A CA 1
ATOM 929 C C . SER A 1 109 ? 4.875 -14.663 -11.059 1.00 93.75 109 SER A C 1
ATOM 931 O O . SER A 1 109 ? 3.973 -14.177 -10.376 1.00 93.75 109 SER A O 1
ATOM 933 N N . VAL A 1 110 ? 4.690 -15.799 -11.741 1.00 94.75 110 VAL A N 1
ATOM 934 C CA . VAL A 1 110 ? 3.366 -16.432 -11.876 1.00 94.75 110 VAL A CA 1
ATOM 935 C C . VAL A 1 110 ? 2.961 -17.231 -10.637 1.00 94.75 110 VAL A C 1
ATOM 937 O O . VAL A 1 110 ? 1.807 -17.150 -10.225 1.00 94.75 110 VAL A O 1
ATOM 940 N N . TYR A 1 111 ? 3.872 -17.990 -10.023 1.00 95.12 111 TYR A N 1
ATOM 941 C CA . TYR A 1 111 ? 3.516 -18.919 -8.942 1.00 95.12 111 TYR A CA 1
ATOM 942 C C . TYR A 1 111 ? 3.774 -18.383 -7.534 1.00 95.12 111 TYR A C 1
ATOM 944 O O . TYR A 1 111 ? 3.221 -18.927 -6.580 1.00 95.12 111 TYR A O 1
ATOM 952 N N . ILE A 1 112 ? 4.570 -17.323 -7.376 1.00 95.25 112 ILE A N 1
ATOM 953 C CA . ILE A 1 112 ? 4.860 -16.741 -6.057 1.00 95.25 112 ILE A CA 1
ATOM 954 C C . ILE A 1 112 ? 4.310 -15.319 -5.975 1.00 95.25 112 ILE A C 1
ATOM 956 O O . ILE A 1 112 ? 3.486 -15.027 -5.104 1.00 95.25 112 ILE A O 1
ATOM 960 N N . ALA A 1 113 ? 4.711 -14.446 -6.899 1.00 95.62 113 ALA A N 1
ATOM 961 C CA . ALA A 1 113 ? 4.361 -13.035 -6.846 1.00 95.62 113 ALA A CA 1
ATOM 962 C C . ALA A 1 113 ? 2.866 -12.802 -7.105 1.00 95.62 113 ALA A C 1
ATOM 964 O O . ALA A 1 113 ? 2.217 -12.129 -6.308 1.00 95.62 113 ALA A O 1
ATOM 965 N N . LEU A 1 114 ? 2.280 -13.406 -8.146 1.00 96.00 114 LEU A N 1
ATOM 966 C CA . LEU A 1 114 ? 0.854 -13.242 -8.453 1.00 96.00 114 LEU A CA 1
ATOM 967 C C . LEU A 1 114 ? -0.060 -13.742 -7.311 1.00 96.00 114 LEU A C 1
ATOM 969 O O . LEU A 1 114 ? -0.905 -12.962 -6.859 1.00 96.00 114 LEU A O 1
ATOM 973 N N . PRO A 1 115 ? 0.110 -14.960 -6.751 1.00 96.44 115 PRO A N 1
ATOM 974 C CA . PRO A 1 115 ? -0.615 -15.363 -5.548 1.00 96.44 115 PRO A CA 1
ATOM 975 C C . PRO A 1 115 ? -0.327 -14.455 -4.354 1.00 96.44 115 PRO A C 1
ATOM 977 O O . PRO A 1 115 ? -1.243 -14.143 -3.598 1.00 96.44 115 PRO A O 1
ATOM 980 N N . GLY A 1 116 ? 0.912 -13.979 -4.199 1.00 95.50 116 GLY A N 1
ATOM 981 C CA . GLY A 1 116 ? 1.284 -13.009 -3.172 1.00 95.50 116 GLY A CA 1
ATOM 982 C C . GLY A 1 116 ? 0.483 -11.709 -3.276 1.00 95.50 116 GLY A C 1
ATOM 983 O O . GLY A 1 116 ? -0.047 -11.233 -2.276 1.00 95.50 116 GLY A O 1
ATOM 984 N N . ILE A 1 117 ? 0.302 -11.165 -4.479 1.00 96.38 117 ILE A N 1
ATOM 985 C CA . ILE A 1 117 ? -0.541 -9.988 -4.725 1.00 96.38 117 ILE A CA 1
ATOM 986 C C . ILE A 1 117 ? -1.997 -10.271 -4.339 1.00 96.38 117 ILE A C 1
ATOM 988 O O . ILE A 1 117 ? -2.626 -9.461 -3.655 1.00 96.38 117 ILE A O 1
ATOM 992 N N . LEU A 1 118 ? -2.543 -11.416 -4.754 1.00 96.50 118 LEU A N 1
ATOM 993 C CA . LEU A 1 118 ? -3.931 -11.775 -4.460 1.00 96.50 118 LEU A CA 1
ATOM 994 C C . LEU A 1 118 ? -4.161 -11.969 -2.959 1.00 96.50 118 LEU A C 1
ATOM 996 O O . LEU A 1 118 ? -5.140 -11.460 -2.420 1.00 96.50 118 LEU A O 1
ATOM 1000 N N . ILE A 1 119 ? -3.255 -12.662 -2.272 1.00 95.25 119 ILE A N 1
ATOM 1001 C CA . ILE A 1 119 ? -3.359 -12.954 -0.840 1.00 95.25 119 ILE A CA 1
ATOM 1002 C C . ILE A 1 119 ? -3.081 -11.696 -0.020 1.00 95.25 119 ILE A C 1
ATOM 1004 O O . ILE A 1 119 ? -3.927 -11.279 0.772 1.00 95.25 119 ILE A O 1
ATOM 1008 N N . TYR A 1 120 ? -1.912 -11.080 -0.203 1.00 93.50 120 TYR A N 1
ATOM 1009 C CA . TYR A 1 120 ? -1.469 -9.967 0.628 1.00 93.50 120 TYR A CA 1
ATOM 1010 C C . TYR A 1 120 ? -2.125 -8.658 0.210 1.00 93.50 120 TYR A C 1
ATOM 1012 O O . TYR A 1 120 ? -2.687 -7.988 1.069 1.00 93.50 120 TYR A O 1
ATOM 1020 N N . GLY A 1 121 ? -2.110 -8.329 -1.084 1.00 93.00 121 GLY A N 1
ATOM 1021 C CA . GLY A 1 121 ? -2.618 -7.068 -1.632 1.00 93.00 121 GLY A CA 1
ATOM 1022 C C . GLY A 1 121 ? -4.143 -6.927 -1.579 1.00 93.00 121 GLY A C 1
ATOM 1023 O O . GLY A 1 121 ? -4.649 -5.842 -1.293 1.00 93.00 121 GLY A O 1
ATOM 1024 N N . ILE A 1 122 ? -4.884 -8.014 -1.827 1.00 94.44 122 ILE A N 1
ATOM 1025 C CA . ILE A 1 122 ? -6.358 -7.994 -1.901 1.00 94.44 122 ILE A CA 1
ATOM 1026 C C . ILE A 1 122 ? -6.996 -8.778 -0.753 1.00 94.44 122 ILE A C 1
ATOM 1028 O O . ILE A 1 122 ? -7.907 -8.269 -0.094 1.00 94.44 122 ILE A O 1
ATOM 1032 N N . GLY A 1 123 ? -6.525 -9.999 -0.510 1.00 94.44 123 GLY A N 1
ATOM 1033 C CA . GLY A 1 123 ? -7.132 -10.966 0.399 1.00 94.44 123 GLY A CA 1
ATOM 1034 C C . GLY A 1 123 ? -7.109 -10.529 1.858 1.00 94.44 123 GLY A C 1
ATOM 1035 O O . GLY A 1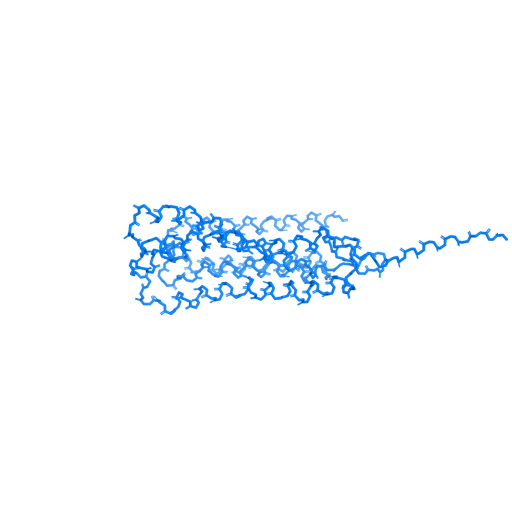 123 ? -8.136 -10.614 2.525 1.00 94.44 123 GLY A O 1
ATOM 1036 N N . ILE A 1 124 ? -5.985 -10.007 2.355 1.00 92.06 124 ILE A N 1
ATOM 1037 C CA . ILE A 1 124 ? -5.877 -9.541 3.745 1.00 92.06 124 ILE A CA 1
ATOM 1038 C C . ILE A 1 124 ? -6.809 -8.350 4.018 1.00 92.06 124 ILE A C 1
ATOM 1040 O O . ILE A 1 124 ? -7.637 -8.470 4.928 1.00 92.06 124 ILE A O 1
ATOM 1044 N N . PRO A 1 125 ? -6.763 -7.236 3.254 1.00 93.06 125 PRO A N 1
ATOM 1045 C CA . PRO A 1 125 ? -7.694 -6.129 3.467 1.00 93.06 125 PRO A CA 1
ATOM 1046 C C . PRO A 1 125 ? -9.165 -6.563 3.338 1.00 93.06 125 PRO A C 1
ATOM 1048 O O . PRO A 1 125 ? -9.995 -6.173 4.163 1.00 93.06 125 PRO A O 1
ATOM 1051 N N . ALA A 1 126 ? -9.488 -7.423 2.363 1.00 95.12 126 ALA A N 1
ATOM 1052 C CA . ALA A 1 126 ? -10.840 -7.950 2.170 1.00 95.12 126 ALA A CA 1
ATOM 1053 C C . ALA A 1 126 ? -11.293 -8.841 3.334 1.00 95.12 126 ALA A C 1
ATOM 1055 O O . ALA A 1 126 ? -12.424 -8.719 3.803 1.00 95.12 126 ALA A O 1
ATOM 1056 N N . GLY A 1 127 ? -10.417 -9.718 3.823 1.00 93.06 127 GLY A N 1
ATOM 1057 C CA . GLY A 1 127 ? -10.690 -10.627 4.932 1.00 93.06 127 GLY A CA 1
ATOM 1058 C C . GLY A 1 127 ? -10.934 -9.872 6.233 1.00 93.06 127 GLY A C 1
ATOM 1059 O O . GLY A 1 127 ? -11.925 -10.123 6.919 1.00 93.06 127 GLY A O 1
ATOM 1060 N N . VAL A 1 128 ? -10.093 -8.881 6.540 1.00 91.06 128 VAL A N 1
ATOM 1061 C CA . VAL A 1 128 ? -10.283 -8.006 7.706 1.00 91.06 128 VAL A CA 1
ATOM 1062 C C . VAL A 1 128 ? -11.593 -7.224 7.589 1.00 91.06 128 VAL A C 1
ATOM 1064 O O . VAL A 1 128 ? -12.378 -7.191 8.537 1.00 91.06 128 VAL A O 1
ATOM 1067 N N . LEU A 1 129 ? -11.888 -6.662 6.413 1.00 93.50 129 LEU A N 1
ATOM 1068 C CA . LEU A 1 129 ? -13.149 -5.963 6.164 1.00 93.50 129 LEU A CA 1
ATOM 1069 C C . LEU A 1 129 ? -14.365 -6.880 6.317 1.00 93.50 129 LEU A C 1
ATOM 1071 O O . LEU A 1 129 ? -15.375 -6.464 6.880 1.00 93.50 129 LEU A O 1
ATOM 1075 N N . TYR A 1 130 ? -14.281 -8.118 5.832 1.00 93.50 130 TYR A N 1
ATOM 1076 C CA . TYR A 1 130 ? -15.333 -9.116 5.981 1.00 93.50 130 TYR A CA 1
ATOM 1077 C C . TYR A 1 130 ? -15.596 -9.431 7.458 1.00 93.50 130 TYR A C 1
ATOM 1079 O O . TYR A 1 130 ? -16.749 -9.398 7.890 1.00 93.50 130 TYR A O 1
ATOM 1087 N N . LEU A 1 131 ? -14.543 -9.652 8.253 1.00 89.75 131 LEU A N 1
ATOM 1088 C CA . LEU A 1 131 ? -14.665 -9.887 9.695 1.00 89.75 131 LEU A CA 1
ATOM 1089 C C . LEU A 1 131 ? -15.296 -8.682 10.410 1.00 89.75 131 LEU A C 1
ATOM 1091 O O . LEU A 1 131 ? -16.238 -8.848 11.182 1.00 89.75 131 LEU A O 1
ATOM 1095 N N . MET A 1 132 ? -14.856 -7.462 10.090 1.00 89.38 132 MET A N 1
ATOM 1096 C CA . MET A 1 132 ? -15.424 -6.233 10.659 1.00 89.38 132 MET A CA 1
ATOM 1097 C C . MET A 1 132 ? -16.883 -6.008 10.243 1.00 89.38 132 MET A C 1
ATOM 1099 O O . MET A 1 132 ? -17.683 -5.538 11.047 1.00 89.38 132 MET A O 1
ATOM 1103 N N . ARG A 1 133 ? -17.252 -6.355 9.003 1.00 90.06 133 ARG A N 1
ATOM 1104 C CA . ARG A 1 133 ? -18.636 -6.276 8.509 1.00 90.06 133 ARG A CA 1
ATOM 1105 C C . ARG A 1 133 ? -19.545 -7.296 9.181 1.00 90.06 133 ARG A C 1
ATOM 1107 O O . ARG A 1 133 ? -20.684 -6.961 9.492 1.00 90.06 133 ARG A O 1
ATOM 1114 N N . ARG A 1 134 ? -19.051 -8.515 9.407 1.00 89.12 134 ARG A N 1
ATOM 1115 C CA . ARG A 1 134 ? -19.791 -9.578 10.098 1.00 89.12 134 ARG A CA 1
ATOM 1116 C C . ARG A 1 134 ? -20.146 -9.171 11.526 1.00 89.12 134 ARG A C 1
ATOM 1118 O O . ARG A 1 134 ? -21.271 -9.394 11.955 1.00 89.12 134 ARG A O 1
ATOM 1125 N N . ASP A 1 135 ? -19.212 -8.532 12.225 1.00 85.75 135 ASP A N 1
ATOM 1126 C CA . ASP A 1 135 ? -19.396 -8.071 13.603 1.00 85.75 135 ASP A CA 1
ATOM 1127 C C . ASP A 1 135 ? -19.791 -6.583 13.694 1.00 85.75 135 ASP A C 1
ATOM 1129 O O . ASP A 1 135 ? -19.651 -5.974 14.756 1.00 85.75 135 ASP A O 1
ATOM 1133 N N . ARG A 1 136 ? -20.307 -5.979 12.609 1.00 85.69 136 ARG A N 1
ATOM 1134 C CA . ARG A 1 136 ? -20.540 -4.523 12.516 1.00 85.69 136 ARG A CA 1
ATOM 1135 C C . ARG A 1 136 ? -21.435 -3.970 13.631 1.00 85.69 136 ARG A C 1
ATOM 1137 O O . ARG A 1 136 ? -21.162 -2.905 14.176 1.00 85.69 136 ARG A O 1
ATOM 1144 N N . ASP A 1 137 ? -22.472 -4.716 14.012 1.00 85.94 137 ASP A N 1
ATOM 1145 C CA . ASP A 1 137 ? -23.438 -4.293 15.035 1.00 85.94 137 ASP A CA 1
ATOM 1146 C C . ASP A 1 137 ? -22.893 -4.550 16.456 1.00 85.94 137 ASP A C 1
ATOM 1148 O O . ASP A 1 137 ? -23.456 -4.109 17.454 1.00 85.94 137 ASP A O 1
ATOM 1152 N N . ARG A 1 138 ? -21.752 -5.247 16.553 1.00 86.62 138 ARG A N 1
ATOM 1153 C CA . ARG A 1 138 ? -21.029 -5.590 17.782 1.00 86.62 138 ARG A CA 1
ATOM 1154 C C . ARG A 1 138 ? -19.664 -4.908 17.884 1.00 86.62 138 ARG A C 1
ATOM 1156 O O . ARG A 1 138 ? -18.916 -5.221 18.813 1.00 86.62 138 ARG A O 1
ATOM 1163 N N . LEU A 1 139 ? -19.349 -3.954 17.002 1.00 83.75 139 LEU A N 1
ATOM 1164 C CA . LEU A 1 139 ? -18.078 -3.214 17.018 1.00 83.75 139 LEU A CA 1
ATOM 1165 C C . LEU A 1 139 ? -17.816 -2.524 18.359 1.00 83.75 139 LEU A C 1
ATOM 1167 O O . LEU A 1 139 ? -16.668 -2.380 18.761 1.00 83.75 139 LEU A O 1
ATOM 1171 N N . ASP A 1 140 ? -18.867 -2.139 19.087 1.00 84.75 140 ASP A N 1
ATOM 1172 C CA . ASP A 1 140 ? -18.727 -1.500 20.393 1.00 84.75 140 ASP A CA 1
ATOM 1173 C C . ASP A 1 140 ? -18.430 -2.453 21.553 1.00 84.75 140 ASP A C 1
ATOM 1175 O O . ASP A 1 140 ? -18.048 -1.989 22.631 1.00 84.75 140 ASP A O 1
ATOM 1179 N N . THR A 1 141 ? -18.568 -3.763 21.342 1.00 87.12 141 THR A N 1
ATOM 1180 C CA . THR A 1 141 ? -18.321 -4.766 22.379 1.00 87.12 141 THR A CA 1
ATOM 1181 C C . THR A 1 141 ? -16.833 -4.886 22.694 1.00 87.12 141 THR A C 1
ATOM 1183 O O . THR A 1 141 ? -15.977 -4.809 21.809 1.00 87.12 141 THR A O 1
ATOM 1186 N N . LEU A 1 142 ? -16.516 -5.136 23.969 1.00 84.81 142 LEU A N 1
ATOM 1187 C CA . LEU A 1 142 ? -15.134 -5.242 24.444 1.00 84.81 142 LEU A CA 1
ATOM 1188 C C . LEU A 1 142 ? -14.327 -6.286 23.653 1.00 84.81 142 LEU A C 1
ATOM 1190 O O . LEU A 1 142 ? -13.201 -6.019 23.260 1.00 84.81 142 LEU A O 1
ATOM 1194 N N . ASN A 1 143 ? -14.926 -7.438 23.336 1.00 83.00 143 ASN A N 1
ATOM 1195 C CA . ASN A 1 143 ? -14.255 -8.523 22.611 1.00 83.00 143 ASN A CA 1
ATOM 1196 C C . ASN A 1 143 ? -13.846 -8.139 21.174 1.00 83.00 143 ASN A C 1
ATOM 1198 O O . ASN A 1 143 ? -12.818 -8.604 20.686 1.00 83.00 143 ASN A O 1
ATOM 1202 N N . VAL A 1 144 ? -14.639 -7.307 20.488 1.00 85.56 144 VAL A N 1
ATOM 1203 C CA . VAL A 1 144 ? -14.328 -6.840 19.126 1.00 85.56 144 VAL A CA 1
ATOM 1204 C C . VAL A 1 144 ? -13.319 -5.692 19.179 1.00 85.56 144 VAL A C 1
ATOM 1206 O O . VAL A 1 144 ? -12.331 -5.713 18.443 1.00 85.56 144 VAL A O 1
ATOM 1209 N N . LYS A 1 145 ? -13.491 -4.746 20.113 1.00 88.19 145 LYS A N 1
ATOM 1210 C CA . LYS A 1 145 ? -12.533 -3.651 20.351 1.00 88.19 145 LYS A CA 1
ATOM 1211 C C . LYS A 1 145 ? -11.144 -4.150 20.735 1.00 88.19 145 LYS A C 1
ATOM 1213 O O . LYS A 1 145 ? -10.159 -3.617 20.239 1.00 88.19 145 LYS A O 1
ATOM 1218 N N . GLU A 1 146 ? -11.046 -5.188 21.560 1.00 85.94 146 GLU A N 1
ATOM 1219 C CA . GLU A 1 146 ? -9.753 -5.753 21.962 1.00 85.94 146 GLU A CA 1
ATOM 1220 C C . GLU A 1 146 ? -8.995 -6.442 20.814 1.00 85.94 146 GLU A C 1
ATOM 1222 O O . GLU A 1 146 ? -7.793 -6.643 20.967 1.00 85.94 146 GLU A O 1
ATOM 1227 N N . LYS A 1 147 ? -9.662 -6.814 19.706 1.00 84.44 147 LYS A N 1
ATOM 1228 C CA . LYS A 1 147 ? -9.068 -7.515 18.544 1.00 84.44 147 LYS A CA 1
ATOM 1229 C C . LYS A 1 147 ? -8.840 -6.624 17.325 1.00 84.44 147 LYS A C 1
ATOM 1231 O O . LYS A 1 147 ? -7.852 -6.772 16.617 1.00 84.44 147 LYS A O 1
ATOM 1236 N N . PHE A 1 148 ? -9.806 -5.757 17.038 1.00 88.00 148 PHE A N 1
ATOM 1237 C CA . PHE A 1 148 ? -9.847 -4.957 15.812 1.00 88.00 148 PHE A CA 1
ATOM 1238 C C . PHE A 1 148 ? -9.916 -3.459 16.099 1.00 88.00 148 PHE A C 1
ATOM 1240 O O . PHE A 1 148 ? -9.914 -2.667 15.164 1.00 88.00 148 PHE A O 1
ATOM 1247 N N . GLY A 1 149 ? -9.959 -3.051 17.373 1.00 88.25 149 GLY A N 1
ATOM 1248 C CA . GLY A 1 149 ? -10.110 -1.649 17.759 1.00 88.25 149 GLY A CA 1
ATOM 1249 C C . GLY A 1 149 ? -9.034 -0.745 17.167 1.00 88.25 149 GLY A C 1
ATOM 1250 O O . GLY A 1 149 ? -9.335 0.395 16.836 1.00 88.25 149 GLY A O 1
ATOM 1251 N N . PHE A 1 150 ? -7.821 -1.260 16.935 1.00 88.94 150 PHE A N 1
ATOM 1252 C CA . PHE A 1 150 ? -6.780 -0.528 16.208 1.00 88.94 150 PHE A CA 1
ATOM 1253 C C . PHE A 1 150 ? -7.270 0.015 14.850 1.00 88.94 150 PHE A C 1
ATOM 1255 O O . PHE A 1 150 ? -6.980 1.155 14.512 1.00 88.94 150 PHE A O 1
ATOM 1262 N N . LEU A 1 151 ? -8.064 -0.764 14.111 1.00 90.31 151 LEU A N 1
ATOM 1263 C CA . LEU A 1 151 ? -8.498 -0.433 12.752 1.00 90.31 151 LEU A CA 1
ATOM 1264 C C . LEU A 1 151 ? -9.646 0.579 12.702 1.00 90.31 151 LEU A C 1
ATOM 1266 O O . LEU A 1 151 ? -9.833 1.225 11.678 1.00 90.31 151 LEU A O 1
ATOM 1270 N N . PHE A 1 152 ? -10.461 0.689 13.758 1.00 90.94 152 PHE A N 1
ATOM 1271 C CA . PHE A 1 152 ? -11.689 1.493 13.706 1.00 90.94 152 PHE A CA 1
ATOM 1272 C C . PHE A 1 152 ? -11.858 2.517 14.835 1.00 90.94 152 PHE A C 1
ATOM 1274 O O . PHE A 1 152 ? -12.666 3.428 14.680 1.00 90.94 152 PHE A O 1
ATOM 1281 N N . ASN A 1 153 ? -11.120 2.427 15.950 1.00 88.88 153 ASN A N 1
ATOM 1282 C CA . ASN A 1 153 ? -11.324 3.314 17.109 1.00 88.88 153 ASN A CA 1
ATOM 1283 C C . ASN A 1 153 ? -11.034 4.793 16.800 1.00 88.88 153 ASN A C 1
ATOM 1285 O O . ASN A 1 153 ? -11.634 5.665 17.422 1.00 88.88 153 ASN A O 1
ATOM 1289 N N . GLY A 1 154 ? -10.141 5.085 15.848 1.00 91.25 154 GLY A N 1
ATOM 1290 C CA . GLY A 1 154 ? -9.846 6.456 15.408 1.00 91.25 154 GLY A CA 1
ATOM 1291 C C . GLY A 1 154 ? -10.909 7.064 14.484 1.00 91.25 154 GLY A C 1
ATOM 1292 O O . GLY A 1 154 ? -10.869 8.261 14.189 1.00 91.25 154 GLY A O 1
ATOM 1293 N N . PHE A 1 155 ? -11.874 6.261 14.030 1.00 94.19 155 PHE A N 1
ATOM 1294 C CA . PHE A 1 155 ? -12.852 6.636 13.016 1.00 94.19 155 PHE A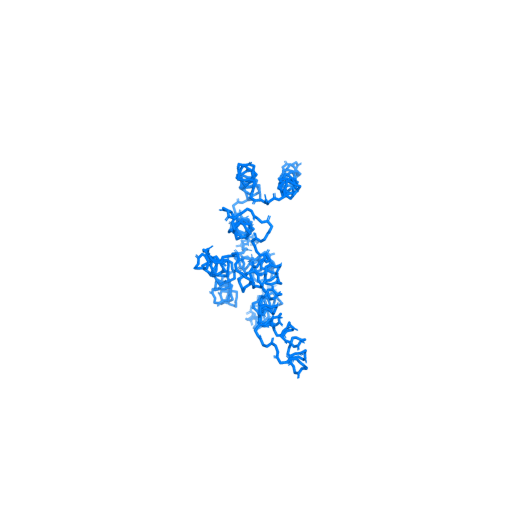 CA 1
ATOM 1295 C C . PHE A 1 155 ? -14.255 6.791 13.596 1.00 94.19 155 PHE A C 1
ATOM 1297 O O . PHE A 1 155 ? -14.640 6.179 14.593 1.00 94.19 155 PHE A O 1
ATOM 1304 N N . LYS A 1 156 ? -15.079 7.601 12.930 1.00 93.69 156 LYS A N 1
ATOM 1305 C CA . LYS A 1 156 ? -16.515 7.658 13.217 1.00 93.69 156 LYS A CA 1
ATOM 1306 C C . LYS A 1 156 ? -17.134 6.294 12.913 1.00 93.69 156 LYS A C 1
ATOM 1308 O O . LYS A 1 156 ? -16.802 5.685 11.900 1.00 93.69 156 LYS A O 1
ATOM 1313 N N . LYS A 1 157 ? -18.129 5.865 13.700 1.00 90.19 157 LYS A N 1
ATOM 1314 C CA . LYS A 1 157 ? -18.819 4.569 13.506 1.00 90.19 157 LYS A CA 1
ATOM 1315 C C . LYS A 1 157 ? -19.316 4.345 12.071 1.00 90.19 157 LYS A C 1
ATOM 1317 O O . LYS A 1 157 ? -19.252 3.231 11.573 1.00 90.19 157 LYS A O 1
ATOM 1322 N N . LYS A 1 158 ? -19.757 5.402 11.375 1.00 91.88 158 LYS A N 1
ATOM 1323 C CA . LYS A 1 158 ? -20.184 5.349 9.960 1.00 91.88 158 LYS A CA 1
ATOM 1324 C C . LYS A 1 158 ? -19.056 4.954 8.989 1.00 91.88 158 LYS A C 1
ATOM 1326 O O . LYS A 1 158 ? -19.333 4.400 7.929 1.00 91.88 158 LYS A O 1
ATOM 1331 N N . TYR A 1 159 ? -17.806 5.234 9.346 1.00 94.62 159 TYR A N 1
ATOM 1332 C CA . TYR A 1 159 ? -16.607 5.053 8.525 1.00 94.62 159 TYR A CA 1
ATOM 1333 C C . TYR A 1 159 ? -15.616 4.064 9.161 1.00 94.62 159 TYR A C 1
ATOM 1335 O O . TYR A 1 159 ? -14.414 4.181 8.965 1.00 94.62 159 TYR A O 1
ATOM 1343 N N . TYR A 1 160 ? -16.108 3.060 9.894 1.00 93.56 160 TYR A N 1
ATOM 1344 C CA . TYR A 1 160 ? -15.272 2.046 10.558 1.00 93.56 160 TYR A CA 1
ATOM 1345 C C . TYR A 1 160 ? -14.333 1.277 9.606 1.00 93.56 160 TYR A C 1
ATOM 1347 O O . TYR A 1 160 ? -13.344 0.709 10.047 1.00 93.56 160 TYR A O 1
ATOM 1355 N N . TYR A 1 161 ? -14.640 1.239 8.306 1.00 94.50 161 TYR A N 1
ATOM 1356 C CA . TYR A 1 161 ? -13.852 0.564 7.269 1.00 94.50 161 TYR A CA 1
ATOM 1357 C C . TYR A 1 161 ? -12.766 1.454 6.645 1.00 94.50 161 TYR A C 1
ATOM 1359 O O . TYR A 1 161 ? -12.108 1.030 5.695 1.00 94.50 161 TYR A O 1
ATOM 1367 N N . TRP A 1 162 ? -12.611 2.699 7.101 1.00 96.12 162 TRP A N 1
ATOM 1368 C CA . TRP A 1 162 ? -11.771 3.679 6.417 1.00 96.12 162 TRP A CA 1
ATOM 1369 C C . TRP A 1 162 ? -10.295 3.287 6.362 1.00 96.12 162 TRP A C 1
ATOM 1371 O O . TRP A 1 162 ? -9.650 3.498 5.339 1.00 96.12 162 TRP A O 1
ATOM 1381 N N . GLU A 1 163 ? -9.786 2.621 7.397 1.00 94.88 163 GLU A N 1
ATOM 1382 C CA . GLU A 1 163 ? -8.419 2.091 7.397 1.00 94.88 163 GLU A CA 1
ATOM 1383 C C . GLU A 1 163 ? -8.178 1.132 6.218 1.00 94.88 163 GLU A C 1
ATOM 1385 O O . GLU A 1 163 ? -7.153 1.194 5.542 1.00 94.88 163 GLU A O 1
ATOM 1390 N N . ILE A 1 164 ? -9.177 0.312 5.877 1.00 95.62 164 ILE A N 1
ATOM 1391 C CA . ILE A 1 164 ? -9.126 -0.588 4.717 1.00 95.62 164 ILE A CA 1
ATOM 1392 C C . ILE A 1 164 ? -9.144 0.201 3.401 1.00 95.62 164 ILE A C 1
ATOM 1394 O O . ILE A 1 164 ? -8.452 -0.162 2.450 1.00 95.62 164 ILE A O 1
ATOM 1398 N N . ALA A 1 165 ? -9.887 1.310 3.335 1.00 96.38 165 ALA A N 1
ATOM 1399 C CA . ALA A 1 165 ? -9.859 2.195 2.171 1.00 96.38 165 ALA A CA 1
ATOM 1400 C C . ALA A 1 165 ? -8.466 2.825 1.968 1.00 96.38 165 ALA A C 1
ATOM 1402 O O . ALA A 1 165 ? -7.998 2.914 0.832 1.00 96.38 165 ALA A O 1
ATOM 1403 N N . ILE A 1 166 ? -7.769 3.186 3.053 1.00 95.69 166 ILE A N 1
ATOM 1404 C CA . ILE A 1 166 ? -6.378 3.664 3.006 1.00 95.69 166 ILE A CA 1
ATOM 1405 C C . ILE A 1 166 ? -5.439 2.559 2.490 1.00 95.69 166 ILE A C 1
ATOM 1407 O O . ILE A 1 166 ? -4.563 2.847 1.672 1.00 95.69 166 ILE A O 1
ATOM 1411 N N . MET A 1 167 ? -5.624 1.297 2.901 1.00 95.88 167 MET A N 1
ATOM 1412 C CA . MET A 1 167 ? -4.833 0.171 2.370 1.00 95.88 167 MET A CA 1
ATOM 1413 C C . MET A 1 167 ? -5.014 0.007 0.865 1.00 95.88 167 MET A C 1
ATOM 1415 O O . MET A 1 167 ? -4.025 -0.059 0.136 1.00 95.88 167 MET A O 1
ATOM 1419 N N . TYR A 1 168 ? -6.261 -0.013 0.389 1.00 96.81 168 TYR A N 1
ATOM 1420 C CA . TYR A 1 168 ? -6.535 -0.154 -1.039 1.00 96.81 168 TYR A CA 1
ATOM 1421 C C . TYR A 1 168 ? -6.032 1.040 -1.850 1.00 96.81 168 TYR A C 1
ATOM 1423 O O . TYR A 1 168 ? -5.541 0.835 -2.955 1.00 96.81 168 TYR A O 1
ATOM 1431 N N . ARG A 1 169 ? -6.059 2.265 -1.302 1.00 96.50 169 ARG A N 1
ATOM 1432 C CA . ARG A 1 169 ? -5.407 3.429 -1.926 1.00 96.50 169 ARG A CA 1
ATOM 1433 C C . ARG A 1 169 ? -3.913 3.186 -2.128 1.00 96.50 169 ARG A C 1
ATOM 1435 O O . ARG A 1 169 ? -3.410 3.390 -3.228 1.00 96.50 169 ARG A O 1
ATOM 1442 N N . LYS A 1 170 ? -3.208 2.748 -1.080 1.00 95.56 170 LYS A N 1
ATOM 1443 C CA . LYS A 1 170 ? -1.764 2.465 -1.143 1.00 95.56 170 LYS A CA 1
ATOM 1444 C C . LYS A 1 170 ? -1.459 1.352 -2.149 1.00 95.56 170 LYS A C 1
ATOM 1446 O O . LYS A 1 170 ? -0.562 1.516 -2.968 1.00 95.56 170 LYS A O 1
ATOM 1451 N N . ALA A 1 171 ? -2.237 0.268 -2.137 1.00 96.62 171 ALA A N 1
ATOM 1452 C CA . ALA A 1 171 ? -2.103 -0.810 -3.114 1.00 96.62 171 ALA A CA 1
ATOM 1453 C C . ALA A 1 171 ? -2.326 -0.298 -4.544 1.00 96.62 171 ALA A C 1
ATOM 1455 O O . ALA A 1 171 ? -1.484 -0.526 -5.403 1.00 96.62 171 ALA A O 1
ATOM 1456 N N . LEU A 1 172 ? -3.401 0.457 -4.789 1.00 97.44 172 LEU A N 1
ATOM 1457 C CA . LEU A 1 172 ? -3.697 1.052 -6.094 1.00 97.44 172 LEU A CA 1
ATOM 1458 C C . LEU A 1 172 ? -2.535 1.913 -6.606 1.00 97.44 172 LEU A C 1
ATOM 1460 O O . LEU A 1 172 ? -2.157 1.792 -7.767 1.00 97.44 172 LEU A O 1
ATOM 1464 N N . MET A 1 173 ? -1.939 2.744 -5.746 1.00 96.75 173 MET A N 1
ATOM 1465 C CA . MET A 1 173 ? -0.769 3.546 -6.113 1.00 96.75 173 MET A CA 1
ATOM 1466 C C . MET A 1 173 ? 0.430 2.675 -6.513 1.00 96.75 173 MET A C 1
ATOM 1468 O O . MET A 1 173 ? 1.084 2.986 -7.503 1.00 96.75 173 MET A O 1
ATOM 1472 N N . ILE A 1 174 ? 0.690 1.577 -5.793 1.00 96.62 174 ILE A N 1
ATOM 1473 C CA . ILE A 1 174 ? 1.748 0.607 -6.129 1.00 96.62 174 ILE A CA 1
ATOM 1474 C C . ILE A 1 174 ? 1.475 -0.042 -7.494 1.00 96.62 174 ILE A C 1
ATOM 1476 O O . ILE A 1 174 ? 2.360 -0.073 -8.345 1.00 96.62 174 ILE A O 1
ATOM 1480 N N . PHE A 1 175 ? 0.245 -0.506 -7.733 1.00 96.25 175 PHE A N 1
ATOM 1481 C CA . PHE A 1 175 ? -0.156 -1.079 -9.021 1.00 96.25 175 PHE A CA 1
ATOM 1482 C C . PHE A 1 175 ? 0.075 -0.092 -10.168 1.00 96.25 175 PHE A C 1
ATOM 1484 O O . PHE A 1 175 ? 0.744 -0.415 -11.146 1.00 96.25 175 PHE A O 1
ATOM 1491 N N . ILE A 1 176 ? -0.424 1.136 -10.029 1.00 96.62 176 ILE A N 1
ATOM 1492 C CA . ILE A 1 176 ? -0.231 2.199 -11.019 1.00 96.62 176 ILE A CA 1
ATOM 1493 C C . ILE A 1 176 ? 1.266 2.440 -11.251 1.00 96.62 176 ILE A C 1
ATOM 1495 O O . ILE A 1 176 ? 1.698 2.519 -12.398 1.00 96.62 176 ILE A O 1
ATOM 1499 N N . ALA A 1 177 ? 2.070 2.499 -10.186 1.00 94.56 177 ALA A N 1
ATOM 1500 C CA . ALA A 1 177 ? 3.496 2.793 -10.277 1.00 94.56 177 ALA A CA 1
ATOM 1501 C C . ALA A 1 177 ? 4.312 1.746 -11.054 1.00 94.56 177 ALA A C 1
ATOM 1503 O O . ALA A 1 177 ? 5.337 2.086 -11.653 1.00 94.56 177 ALA A O 1
ATOM 1504 N N . VAL A 1 178 ? 3.865 0.491 -11.055 1.00 94.00 178 VAL A N 1
ATOM 1505 C CA . VAL A 1 178 ? 4.528 -0.596 -11.777 1.00 94.00 178 VAL A CA 1
ATOM 1506 C C . VAL A 1 178 ? 3.976 -0.750 -13.190 1.00 94.00 178 VAL A C 1
ATOM 1508 O O . VAL A 1 178 ? 4.741 -0.722 -14.150 1.00 94.00 178 VAL A O 1
ATOM 1511 N N . PHE A 1 179 ? 2.656 -0.853 -13.350 1.00 93.38 179 PHE A N 1
ATOM 1512 C CA . PHE A 1 179 ? 2.060 -1.172 -14.651 1.00 93.38 179 PHE A CA 1
ATOM 1513 C C . PHE A 1 179 ? 2.116 -0.004 -15.647 1.00 93.38 179 PHE A C 1
ATOM 1515 O O . PHE A 1 179 ? 2.313 -0.228 -16.838 1.00 93.38 179 PHE A O 1
ATOM 1522 N N . LEU A 1 180 ? 2.008 1.249 -15.188 1.00 94.00 180 LEU A N 1
ATOM 1523 C CA . LEU A 1 180 ? 2.129 2.421 -16.073 1.00 94.00 180 LEU A CA 1
ATOM 1524 C C . LEU A 1 180 ? 3.580 2.841 -16.326 1.00 94.00 180 LEU A C 1
ATOM 1526 O O . LEU A 1 180 ? 3.826 3.701 -17.172 1.00 94.00 180 LEU A O 1
ATOM 1530 N N . ASN A 1 181 ? 4.543 2.209 -15.650 1.00 88.62 181 ASN A N 1
ATOM 1531 C CA . ASN A 1 181 ? 5.962 2.493 -15.838 1.00 88.62 181 ASN A CA 1
ATOM 1532 C C . ASN A 1 181 ? 6.416 2.241 -17.283 1.00 88.62 181 ASN A C 1
ATOM 1534 O O . ASN A 1 181 ? 7.255 2.967 -17.806 1.00 88.62 181 ASN A O 1
ATOM 1538 N N . GLN A 1 182 ? 5.814 1.242 -17.936 1.00 84.62 182 GLN A N 1
ATOM 1539 C CA . GLN A 1 182 ? 6.110 0.853 -19.318 1.00 84.62 182 GLN A CA 1
ATOM 1540 C C . GLN A 1 182 ? 5.606 1.862 -20.357 1.00 84.62 182 GLN A C 1
ATOM 1542 O O . GLN A 1 182 ? 6.153 1.925 -21.452 1.00 84.62 182 GLN A O 1
ATOM 1547 N N . ILE A 1 183 ? 4.567 2.638 -20.027 1.00 89.31 183 ILE A N 1
ATOM 1548 C CA . ILE A 1 183 ? 3.986 3.638 -20.936 1.00 89.31 183 ILE A CA 1
ATOM 1549 C C . ILE A 1 183 ? 4.783 4.942 -20.867 1.00 89.31 183 ILE A C 1
ATOM 1551 O O . ILE A 1 183 ? 5.020 5.589 -21.883 1.00 89.31 183 ILE A O 1
ATOM 1555 N N . GLY A 1 184 ? 5.207 5.331 -19.665 1.00 90.44 184 GLY A N 1
ATOM 1556 C CA . GLY A 1 184 ? 6.060 6.493 -19.461 1.00 90.44 184 GLY A CA 1
ATOM 1557 C C . GLY A 1 184 ? 5.959 7.045 -18.046 1.00 90.44 184 GLY A C 1
ATOM 1558 O O . GLY A 1 184 ? 4.880 7.113 -17.456 1.00 90.44 184 GLY A O 1
ATOM 1559 N N . LEU A 1 185 ? 7.095 7.502 -17.516 1.00 91.25 185 LEU A N 1
ATOM 1560 C CA . LEU A 1 185 ? 7.204 7.995 -16.139 1.00 91.25 185 LEU A CA 1
ATOM 1561 C C . LEU A 1 185 ? 6.296 9.206 -15.866 1.00 91.25 185 LEU A C 1
ATOM 1563 O O . LEU A 1 185 ? 5.693 9.290 -14.797 1.00 91.25 185 LEU A O 1
ATOM 1567 N N . ILE A 1 186 ? 6.154 10.115 -16.837 1.00 93.69 186 ILE A N 1
ATOM 1568 C CA . ILE A 1 186 ? 5.288 11.299 -16.712 1.00 93.69 186 ILE A CA 1
ATOM 1569 C C . ILE A 1 186 ? 3.813 10.881 -16.653 1.00 93.69 186 ILE A C 1
ATOM 1571 O O . ILE A 1 186 ? 3.085 11.328 -15.770 1.00 93.69 186 ILE A O 1
ATOM 1575 N N . VAL A 1 187 ? 3.378 9.982 -17.545 1.00 94.38 187 VAL A N 1
ATOM 1576 C CA . VAL A 1 187 ? 1.994 9.476 -17.573 1.00 94.38 187 VAL A CA 1
ATOM 1577 C C . VAL A 1 187 ? 1.665 8.760 -16.265 1.00 94.38 187 VAL A C 1
ATOM 1579 O O . VAL A 1 187 ? 0.649 9.057 -15.640 1.00 94.38 187 VAL A O 1
ATOM 1582 N N . GLN A 1 188 ? 2.554 7.878 -15.801 1.00 95.50 188 GLN A N 1
ATOM 1583 C CA . GLN A 1 188 ? 2.433 7.213 -14.505 1.00 95.50 188 GLN A CA 1
ATOM 1584 C C . GLN A 1 188 ? 2.237 8.228 -13.366 1.00 95.50 188 GLN A C 1
ATOM 1586 O O . GLN A 1 188 ? 1.301 8.096 -12.575 1.00 95.50 188 GLN A O 1
ATOM 1591 N N . ALA A 1 189 ? 3.094 9.248 -13.279 1.00 96.00 189 ALA A N 1
ATOM 1592 C CA . ALA A 1 189 ? 3.036 10.249 -12.218 1.00 96.00 189 ALA A CA 1
ATOM 1593 C C . ALA A 1 189 ? 1.750 11.096 -12.270 1.00 96.00 189 ALA A C 1
ATOM 1595 O O . ALA A 1 189 ? 1.145 11.345 -11.226 1.00 96.00 189 ALA A O 1
ATOM 1596 N N . LEU A 1 190 ? 1.283 11.473 -13.466 1.00 96.38 190 LEU A N 1
ATOM 1597 C CA . LEU A 1 190 ? 0.017 12.191 -13.656 1.00 96.38 190 LEU A CA 1
ATOM 1598 C C . LEU A 1 190 ? -1.190 11.366 -13.192 1.00 96.38 190 LEU A C 1
ATOM 1600 O O . LEU A 1 190 ? -2.069 11.893 -12.512 1.00 96.38 190 LEU A O 1
ATOM 1604 N N . VAL A 1 191 ? -1.223 10.066 -13.498 1.00 97.56 191 VAL A N 1
ATOM 1605 C CA . VAL A 1 191 ? -2.302 9.178 -13.038 1.00 97.56 191 VAL A CA 1
ATOM 1606 C C . VAL A 1 191 ? -2.300 9.063 -11.510 1.00 97.56 191 VAL A C 1
ATOM 1608 O O . VAL A 1 191 ? -3.360 9.170 -10.890 1.00 97.56 191 VAL A O 1
ATOM 1611 N N . ILE A 1 192 ? -1.128 8.915 -10.877 1.00 97.38 192 ILE A N 1
ATOM 1612 C CA . ILE A 1 192 ? -1.024 8.905 -9.406 1.00 97.38 192 ILE A CA 1
ATOM 1613 C C . ILE A 1 192 ? -1.512 10.237 -8.817 1.00 97.38 192 ILE A C 1
ATOM 1615 O O . ILE A 1 192 ? -2.239 10.236 -7.823 1.00 97.38 192 ILE A O 1
ATOM 1619 N N . LEU A 1 193 ? -1.161 11.367 -9.437 1.00 97.25 193 LEU A N 1
ATOM 1620 C CA . LEU A 1 193 ? -1.600 12.696 -9.012 1.00 97.25 193 LEU A CA 1
ATOM 1621 C C . LEU A 1 193 ? -3.131 12.820 -9.049 1.00 97.25 193 LEU A C 1
ATOM 1623 O O . LEU A 1 193 ? -3.726 13.258 -8.064 1.00 97.25 193 LEU A O 1
ATOM 1627 N N . ILE A 1 194 ? -3.783 12.366 -10.125 1.00 97.88 194 ILE A N 1
ATOM 1628 C CA . ILE A 1 194 ? -5.254 12.339 -10.229 1.00 97.88 194 ILE A CA 1
ATOM 1629 C C . ILE A 1 194 ? -5.862 11.508 -9.094 1.00 97.88 194 ILE A C 1
ATOM 1631 O O . ILE A 1 194 ? -6.803 11.955 -8.435 1.00 97.88 194 ILE A O 1
ATOM 1635 N N . VAL A 1 195 ? -5.309 10.321 -8.823 1.00 97.94 195 VAL A N 1
ATOM 1636 C CA . VAL A 1 195 ? -5.773 9.461 -7.724 1.00 97.94 195 VAL A CA 1
ATOM 1637 C C . VAL A 1 195 ? -5.662 10.185 -6.381 1.00 97.94 195 VAL A C 1
ATOM 1639 O O . VAL A 1 195 ? -6.630 10.199 -5.619 1.00 97.94 195 VAL A O 1
ATOM 1642 N N . LEU A 1 196 ? -4.532 10.833 -6.088 1.00 97.62 196 LEU A N 1
ATOM 1643 C CA . LEU A 1 196 ? -4.357 11.588 -4.844 1.00 97.62 196 LEU A CA 1
ATOM 1644 C C . LEU A 1 196 ? -5.372 12.727 -4.710 1.00 97.62 196 LEU A C 1
ATOM 1646 O O . LEU A 1 196 ? -5.987 12.858 -3.651 1.00 97.62 196 LEU A O 1
ATOM 1650 N N . VAL A 1 197 ? -5.617 13.494 -5.777 1.00 97.69 197 VAL A N 1
ATOM 1651 C CA . VAL A 1 197 ? -6.624 14.569 -5.780 1.00 97.69 197 VAL A CA 1
ATOM 1652 C C . VAL A 1 197 ? -8.020 14.017 -5.487 1.00 97.69 197 VAL A C 1
ATOM 1654 O O . VAL A 1 197 ? -8.728 14.569 -4.643 1.00 97.69 197 VAL A O 1
ATOM 1657 N N . VAL A 1 198 ? -8.410 12.896 -6.103 1.00 97.81 198 VAL A N 1
ATOM 1658 C CA . VAL A 1 198 ? -9.691 12.229 -5.810 1.00 97.81 198 VAL A CA 1
ATOM 1659 C C . VAL A 1 198 ? -9.776 11.836 -4.334 1.00 97.81 198 VAL A C 1
ATOM 1661 O O . VAL A 1 198 ? -10.787 12.103 -3.682 1.00 97.81 198 VAL A O 1
ATOM 1664 N N . PHE A 1 199 ? -8.715 11.254 -3.768 1.00 97.56 199 PHE A N 1
ATOM 1665 C CA . PHE A 1 199 ? -8.698 10.874 -2.355 1.00 97.56 199 PHE A CA 1
ATOM 1666 C C . PHE A 1 199 ? -8.716 12.073 -1.400 1.00 97.56 199 PHE A C 1
ATOM 1668 O O . PHE A 1 199 ? -9.340 11.965 -0.345 1.00 97.56 199 PHE A O 1
ATOM 1675 N N . ILE A 1 200 ? -8.125 13.216 -1.766 1.00 97.44 200 ILE A N 1
ATOM 1676 C CA . ILE A 1 200 ? -8.266 14.475 -1.015 1.00 97.44 200 ILE A CA 1
ATOM 1677 C C . ILE A 1 200 ? -9.737 14.892 -0.965 1.00 97.44 200 ILE A C 1
ATOM 1679 O O . ILE A 1 200 ? -10.261 15.162 0.114 1.00 97.44 200 ILE A O 1
ATOM 1683 N N . GLN A 1 201 ? -10.435 14.894 -2.107 1.00 97.56 201 GLN A N 1
ATOM 1684 C CA . GLN A 1 201 ? -11.857 15.257 -2.146 1.00 97.56 201 GLN A CA 1
ATOM 1685 C C . GLN A 1 201 ? -12.705 14.297 -1.311 1.00 97.56 201 GLN A C 1
ATOM 1687 O O . GLN A 1 201 ? -13.539 14.717 -0.506 1.00 97.56 201 GLN A O 1
ATOM 1692 N N . VAL A 1 202 ? -12.451 12.996 -1.441 1.00 97.06 202 VAL A N 1
ATOM 1693 C CA . VAL A 1 202 ? -13.149 11.967 -0.669 1.00 97.06 202 VAL A CA 1
ATOM 1694 C C . VAL A 1 202 ? -12.882 12.129 0.834 1.00 97.06 202 VAL A C 1
ATOM 1696 O O . VAL A 1 202 ? -13.831 12.054 1.618 1.00 97.06 202 VAL A O 1
ATOM 1699 N N . ASN A 1 203 ? -11.652 12.432 1.259 1.00 95.88 203 ASN A N 1
ATOM 1700 C CA . ASN A 1 203 ? -11.334 12.687 2.667 1.00 95.88 203 ASN A CA 1
ATOM 1701 C C . ASN A 1 203 ? -12.001 13.974 3.191 1.00 95.88 203 ASN A C 1
ATOM 1703 O O . ASN A 1 203 ? -12.600 13.956 4.268 1.00 95.88 203 ASN A O 1
ATOM 1707 N N . ASN A 1 204 ? -12.007 15.050 2.399 1.00 95.19 204 ASN A N 1
ATOM 1708 C CA . ASN A 1 204 ? -12.655 16.324 2.733 1.00 95.19 204 ASN A CA 1
ATOM 1709 C C . ASN A 1 204 ? -14.173 16.211 2.899 1.00 95.19 204 ASN A C 1
ATOM 1711 O O . ASN A 1 204 ? -14.739 16.821 3.808 1.00 95.19 204 ASN A O 1
ATOM 1715 N N . ILE A 1 205 ? -14.833 15.421 2.047 1.00 96.25 205 ILE A N 1
ATOM 1716 C CA . ILE A 1 205 ? -16.283 15.196 2.111 1.00 96.25 205 ILE A CA 1
ATOM 1717 C C . ILE A 1 205 ? -16.632 14.273 3.280 1.00 96.25 205 ILE A C 1
ATOM 1719 O O . ILE A 1 205 ? -17.606 14.499 4.000 1.00 96.25 205 ILE A O 1
ATOM 1723 N N . ARG A 1 206 ? -15.873 13.186 3.466 1.00 95.31 206 ARG A N 1
ATOM 1724 C CA . ARG A 1 206 ? -16.228 12.151 4.445 1.00 95.31 206 ARG A CA 1
ATOM 1725 C C . ARG A 1 206 ? -15.803 12.513 5.863 1.00 95.31 206 ARG A C 1
ATOM 1727 O O . ARG A 1 206 ? -16.535 12.157 6.789 1.00 95.31 206 ARG A O 1
ATOM 1734 N N . ARG A 1 207 ? -14.674 13.213 6.035 1.00 95.81 207 ARG A N 1
ATOM 1735 C CA . ARG A 1 207 ? -14.025 13.505 7.328 1.00 95.81 207 ARG A CA 1
ATOM 1736 C C . ARG A 1 207 ? -14.123 12.299 8.276 1.00 95.81 207 ARG A C 1
ATOM 1738 O O . ARG A 1 207 ? -14.871 12.351 9.263 1.00 95.81 207 ARG A O 1
ATOM 1745 N N . PRO A 1 208 ? -13.494 11.173 7.909 1.00 95.69 208 PRO A N 1
ATOM 1746 C CA . PRO A 1 208 ? -13.736 9.857 8.493 1.00 95.69 208 PRO A CA 1
ATOM 1747 C C . PRO A 1 208 ? -13.270 9.747 9.948 1.00 95.69 208 PRO A C 1
ATOM 1749 O O . PRO A 1 208 ? -13.892 9.018 10.726 1.00 95.69 208 PRO A O 1
ATOM 1752 N N . PHE A 1 209 ? -12.218 10.478 10.329 1.00 95.94 209 PHE A N 1
ATOM 1753 C CA . PHE A 1 209 ? -11.659 10.433 11.676 1.00 95.94 209 PHE A CA 1
ATOM 1754 C C . PHE A 1 209 ? -12.600 11.104 12.677 1.00 95.94 209 PHE A C 1
ATOM 1756 O O . PHE A 1 209 ? -13.291 12.079 12.353 1.00 95.94 209 PHE A O 1
ATOM 1763 N N . ALA A 1 210 ? -12.643 10.568 13.896 1.00 94.81 210 ALA A N 1
ATOM 1764 C CA . ALA A 1 210 ? -13.433 11.137 14.984 1.00 94.81 210 ALA A CA 1
ATOM 1765 C C . ALA A 1 210 ? -12.857 12.486 15.450 1.00 94.81 210 ALA A C 1
ATOM 1767 O O . ALA A 1 210 ? -13.616 13.430 15.672 1.00 94.81 210 ALA A O 1
ATOM 1768 N N . ASP A 1 211 ? -11.528 12.587 15.524 1.00 95.69 211 ASP A N 1
ATOM 1769 C CA . ASP A 1 211 ? -10.812 13.820 15.849 1.00 95.69 211 ASP A CA 1
ATOM 1770 C C . ASP A 1 211 ? -10.661 14.717 14.607 1.00 95.69 211 ASP A C 1
ATOM 1772 O O . ASP A 1 211 ? -10.334 14.256 13.507 1.00 95.69 211 ASP A O 1
ATOM 1776 N N . ARG A 1 212 ? -10.890 16.023 14.773 1.00 94.81 212 ARG A N 1
ATOM 1777 C CA . ARG A 1 212 ? -10.670 17.019 13.719 1.00 94.81 212 ARG A CA 1
ATOM 1778 C C . ARG A 1 212 ? -9.191 17.119 13.353 1.00 94.81 212 ARG A C 1
ATOM 1780 O O . ARG A 1 212 ? -8.899 17.140 12.164 1.00 94.81 212 ARG A O 1
ATOM 1787 N N . ALA A 1 213 ? -8.285 17.100 14.329 1.00 96.69 213 ALA A N 1
ATOM 1788 C CA . ALA A 1 213 ? -6.847 17.194 14.084 1.00 96.69 213 ALA A CA 1
ATOM 1789 C C . ALA A 1 213 ? -6.353 16.054 13.181 1.00 96.69 213 ALA A C 1
ATOM 1791 O O . ALA A 1 213 ? -5.607 16.295 12.238 1.00 96.69 213 ALA A O 1
ATOM 1792 N N . LEU A 1 214 ? -6.847 14.828 13.392 1.00 95.62 214 LEU A N 1
ATOM 1793 C CA . LEU A 1 214 ? -6.508 13.677 12.546 1.00 95.62 214 LEU A CA 1
ATOM 1794 C C . LEU A 1 214 ? -7.002 13.835 11.100 1.00 95.62 214 LEU A C 1
ATOM 1796 O O . LEU A 1 214 ? -6.293 13.456 10.172 1.00 95.62 214 LEU A O 1
ATOM 1800 N N . ASN A 1 215 ? -8.184 14.428 10.887 1.00 96.25 215 ASN A N 1
ATOM 1801 C CA . ASN A 1 215 ? -8.665 14.718 9.532 1.00 96.25 215 ASN A CA 1
ATOM 1802 C C . ASN A 1 215 ? -7.765 15.740 8.819 1.00 96.25 215 ASN A C 1
ATOM 1804 O O . ASN A 1 215 ? -7.466 15.562 7.639 1.00 96.25 215 ASN A O 1
ATOM 1808 N N . GLU A 1 216 ? -7.328 16.784 9.529 1.00 96.31 216 GLU A N 1
ATOM 1809 C CA . GLU A 1 216 ? -6.439 17.804 8.962 1.00 96.31 216 GLU A CA 1
ATOM 1810 C C . GLU A 1 216 ? -5.034 17.244 8.684 1.00 96.31 216 GLU A C 1
ATOM 1812 O O . GLU A 1 216 ? -4.458 17.543 7.642 1.00 96.31 216 GLU A O 1
ATOM 1817 N N . ILE A 1 217 ? -4.511 16.360 9.542 1.00 96.75 217 ILE A N 1
ATOM 1818 C CA . ILE A 1 217 ? -3.228 15.675 9.311 1.00 96.75 217 ILE A CA 1
ATOM 1819 C C . ILE A 1 217 ? -3.296 14.759 8.081 1.00 96.75 217 ILE A C 1
ATOM 1821 O O . ILE A 1 217 ? -2.379 14.786 7.261 1.00 96.75 217 ILE A O 1
ATOM 1825 N N . GLU A 1 218 ? -4.368 13.976 7.908 1.00 95.75 218 GLU A N 1
ATOM 1826 C CA . GLU A 1 218 ? -4.534 13.137 6.708 1.00 95.75 218 GLU A CA 1
ATOM 1827 C C . GLU A 1 218 ? -4.612 13.998 5.438 1.00 95.75 218 GLU A C 1
ATOM 1829 O O . GLU A 1 218 ? -3.963 13.694 4.436 1.00 95.75 218 GLU A O 1
ATOM 1834 N N . ASN A 1 219 ? -5.355 15.108 5.481 1.00 96.19 219 ASN A N 1
ATOM 1835 C CA . ASN A 1 219 ? -5.414 16.056 4.370 1.00 96.19 219 ASN A CA 1
ATOM 1836 C C . ASN A 1 219 ? -4.042 16.653 4.052 1.00 96.19 219 ASN A C 1
ATOM 1838 O O . ASN A 1 219 ? -3.644 16.677 2.888 1.00 96.19 219 ASN A O 1
ATOM 1842 N N . LEU A 1 220 ? -3.305 17.093 5.073 1.00 97.38 220 LEU A N 1
ATOM 1843 C CA . LEU A 1 220 ? -1.965 17.647 4.915 1.00 97.38 220 LEU A CA 1
ATOM 1844 C C . LEU A 1 220 ? -0.998 16.609 4.329 1.00 97.38 220 LEU A C 1
ATOM 1846 O O . LEU A 1 220 ? -0.211 16.935 3.442 1.00 97.38 220 LEU A O 1
ATOM 1850 N N . SER A 1 221 ? -1.079 15.352 4.769 1.00 96.94 221 SER A N 1
ATOM 1851 C CA . SER A 1 221 ? -0.278 14.245 4.232 1.00 96.94 221 SER A CA 1
ATOM 1852 C C . SER A 1 221 ? -0.556 14.000 2.743 1.00 96.94 221 SER A C 1
ATOM 1854 O O . SER A 1 221 ? 0.377 13.888 1.938 1.00 96.94 221 SER A O 1
ATOM 1856 N N . LEU A 1 222 ? -1.832 13.982 2.350 1.00 96.88 222 LEU A N 1
ATOM 1857 C CA . LEU A 1 222 ? -2.240 13.837 0.953 1.00 96.88 222 LEU A CA 1
ATOM 1858 C C . LEU A 1 222 ? -1.817 15.033 0.089 1.00 96.88 222 LEU A C 1
ATOM 1860 O O . LEU A 1 222 ? -1.319 14.843 -1.024 1.00 96.88 222 LEU A O 1
ATOM 1864 N N . MET A 1 223 ? -1.971 16.259 0.596 1.00 97.56 223 MET A N 1
ATOM 1865 C CA . MET A 1 223 ? -1.511 17.476 -0.081 1.00 97.56 223 MET A CA 1
ATOM 1866 C C . MET A 1 223 ? 0.004 17.458 -0.273 1.00 97.56 223 MET A C 1
ATOM 1868 O O . MET A 1 223 ? 0.479 17.699 -1.379 1.00 97.56 223 MET A O 1
ATOM 1872 N N . THR A 1 224 ? 0.754 17.091 0.769 1.00 97.88 224 THR A N 1
ATOM 1873 C CA . THR A 1 224 ? 2.219 17.001 0.716 1.00 97.88 224 THR A CA 1
ATOM 1874 C C . THR A 1 224 ? 2.649 15.995 -0.345 1.00 97.88 224 THR A C 1
ATOM 1876 O O . THR A 1 224 ? 3.448 16.328 -1.210 1.00 97.88 224 THR A O 1
ATOM 1879 N N . SER A 1 225 ? 2.039 14.805 -0.361 1.00 96.88 225 SER A N 1
ATOM 1880 C CA . SER A 1 225 ? 2.312 13.776 -1.374 1.00 96.88 225 SER A CA 1
ATOM 1881 C C . SER A 1 225 ? 2.012 14.264 -2.798 1.00 96.88 225 SER A C 1
ATOM 1883 O O . SER A 1 225 ? 2.773 13.993 -3.724 1.00 96.88 225 SER A O 1
ATOM 1885 N N . THR A 1 226 ? 0.926 15.020 -2.976 1.00 97.38 226 THR A N 1
ATOM 1886 C CA . THR A 1 226 ? 0.542 15.600 -4.274 1.00 97.38 226 THR A CA 1
ATOM 1887 C C . THR A 1 226 ? 1.572 16.624 -4.748 1.00 97.38 226 THR A C 1
ATOM 1889 O O . THR A 1 226 ? 2.019 16.558 -5.893 1.00 97.38 226 THR A O 1
ATOM 1892 N N . VAL A 1 227 ? 1.998 17.529 -3.860 1.00 97.81 227 VAL A N 1
ATOM 1893 C CA . VAL A 1 227 ? 3.036 18.529 -4.151 1.00 97.81 227 VAL A CA 1
ATOM 1894 C C . VAL A 1 227 ? 4.365 17.849 -4.477 1.00 97.81 227 VAL A C 1
ATOM 1896 O O . VAL A 1 227 ? 5.000 18.211 -5.462 1.00 97.81 227 VAL A O 1
ATOM 1899 N N . THR A 1 228 ? 4.767 16.822 -3.721 1.00 97.06 228 THR A N 1
ATOM 1900 C CA . THR A 1 228 ? 6.000 16.065 -3.990 1.00 97.06 228 THR A CA 1
ATOM 1901 C C . THR A 1 228 ? 5.998 15.454 -5.391 1.00 97.06 228 THR A C 1
ATOM 1903 O O . THR A 1 228 ? 6.983 15.591 -6.115 1.00 97.06 228 THR A O 1
ATOM 1906 N N . ILE A 1 229 ? 4.896 14.819 -5.804 1.00 96.25 229 ILE A N 1
ATOM 1907 C CA . ILE A 1 229 ? 4.786 14.232 -7.147 1.00 96.25 229 ILE A CA 1
ATOM 1908 C C . ILE A 1 229 ? 4.793 15.318 -8.223 1.00 96.25 229 ILE A C 1
ATOM 1910 O O . ILE A 1 229 ? 5.494 15.171 -9.221 1.00 96.25 229 ILE A O 1
ATOM 1914 N N . TYR A 1 230 ? 4.069 16.421 -8.019 1.00 96.06 230 TYR A N 1
ATOM 1915 C CA . TYR A 1 230 ? 4.051 17.543 -8.958 1.00 96.06 230 TYR A CA 1
ATOM 1916 C C . TYR A 1 230 ? 5.452 18.137 -9.177 1.00 96.06 230 TYR A C 1
ATOM 1918 O O . TYR A 1 230 ? 5.884 18.291 -10.319 1.00 96.06 230 TYR A O 1
ATOM 1926 N N . CYS A 1 231 ? 6.198 18.391 -8.097 1.00 96.31 231 CYS A N 1
ATOM 1927 C CA . CYS A 1 231 ? 7.588 18.844 -8.178 1.00 96.31 231 CYS A CA 1
ATOM 1928 C C . CYS A 1 231 ? 8.477 17.834 -8.923 1.00 96.31 231 CYS A C 1
ATOM 1930 O O . CYS A 1 231 ? 9.321 18.232 -9.724 1.00 96.31 231 CYS A O 1
ATOM 1932 N N . GLY A 1 232 ? 8.264 16.532 -8.701 1.00 95.12 232 GLY A N 1
ATOM 1933 C CA . GLY A 1 232 ? 8.963 15.468 -9.425 1.00 95.12 232 GLY A CA 1
ATOM 1934 C C . GLY A 1 232 ? 8.686 15.485 -10.931 1.00 95.12 232 GLY A C 1
ATOM 1935 O O . GLY A 1 232 ? 9.619 15.374 -11.722 1.00 95.12 232 GLY A O 1
ATOM 1936 N N . ILE A 1 233 ? 7.428 15.686 -11.338 1.00 94.56 233 ILE A N 1
ATOM 1937 C CA . ILE A 1 233 ? 7.052 15.823 -12.755 1.00 94.56 233 ILE A CA 1
ATOM 1938 C C . ILE A 1 233 ? 7.730 17.047 -13.371 1.00 94.56 233 ILE A C 1
ATOM 1940 O O . ILE A 1 233 ? 8.326 16.927 -14.438 1.00 94.56 233 ILE A O 1
ATOM 1944 N N . PHE A 1 234 ? 7.684 18.199 -12.695 1.00 94.38 234 PHE A N 1
ATOM 1945 C CA . PHE A 1 234 ? 8.305 19.431 -13.185 1.00 94.38 234 PHE A CA 1
ATOM 1946 C C . PHE A 1 234 ? 9.810 19.249 -13.420 1.00 94.38 234 PHE A C 1
ATOM 1948 O O . PHE A 1 234 ? 10.312 19.571 -14.496 1.00 94.38 234 PHE A O 1
ATOM 1955 N N . PHE A 1 235 ? 10.517 18.648 -12.458 1.00 94.56 235 PHE A N 1
ATOM 1956 C CA . PHE A 1 235 ? 11.945 18.354 -12.586 1.00 94.56 235 PHE A CA 1
ATOM 1957 C C . PHE A 1 235 ? 12.258 17.407 -13.753 1.00 94.56 235 PHE A C 1
ATOM 1959 O O . PHE A 1 235 ? 13.242 17.611 -14.458 1.00 94.56 235 PHE A O 1
ATOM 1966 N N . LEU A 1 236 ? 11.425 16.385 -13.971 1.00 92.06 236 LEU A N 1
ATOM 1967 C CA . LEU A 1 236 ? 11.589 15.458 -15.092 1.00 92.06 236 LEU A CA 1
ATOM 1968 C C . LEU A 1 236 ? 11.279 16.110 -16.442 1.00 92.06 236 LEU A C 1
ATOM 1970 O O . LEU A 1 236 ? 11.927 15.767 -17.419 1.00 92.06 236 LEU A O 1
ATOM 1974 N N . SER A 1 237 ? 10.321 17.040 -16.499 1.00 89.25 237 SER A N 1
ATOM 1975 C CA . SER A 1 237 ? 9.968 17.760 -17.732 1.00 89.25 237 SER A CA 1
ATOM 1976 C C . SER A 1 237 ? 10.970 18.843 -18.135 1.00 89.25 237 SER A C 1
ATOM 1978 O O . SER A 1 237 ? 10.959 19.288 -19.275 1.00 89.25 237 SER A O 1
ATOM 1980 N N . ALA A 1 238 ? 11.805 19.293 -17.195 1.00 84.81 238 ALA A N 1
ATOM 1981 C CA . ALA A 1 238 ? 12.820 20.314 -17.431 1.00 84.81 238 ALA A CA 1
ATOM 1982 C C . ALA A 1 238 ? 14.133 19.749 -18.012 1.00 84.81 238 ALA A C 1
ATOM 1984 O O . ALA A 1 238 ? 15.045 20.525 -18.294 1.00 84.81 238 ALA A O 1
ATOM 1985 N N . LYS A 1 239 ? 14.246 18.422 -18.145 1.00 68.44 239 LYS A N 1
ATOM 1986 C CA . LYS A 1 239 ? 15.360 17.723 -18.798 1.00 68.44 239 LYS A CA 1
ATOM 1987 C C . LYS A 1 239 ? 14.960 17.284 -20.197 1.00 68.44 239 LYS A C 1
ATOM 1989 O O . LYS A 1 239 ? 15.850 17.335 -21.070 1.00 68.44 239 LYS A O 1
#